Protein 1OZN (pdb70)

InterPro domains:
  IPR000483 Cysteine-rich flanking region, C-terminal [SM00082] (260-310)
  IPR001611 Leucine-rich repeat [PF13855] (61-115)
  IPR001611 Leucine-rich repeat [PF13855] (156-213)
  IPR001611 Leucine-rich repeat [PS51450] (179-200)
  IPR003591 Leucine-rich repeat, typical subtype [SM00369] (60-79)
  IPR003591 Leucine-rich repeat, typical subtype [SM00369] (80-103)
  IPR003591 Leucine-rich repeat, typical subtype [SM00369] (104-128)
  IPR003591 Leucine-rich repeat, typical subtype [SM00369] (129-152)
  IPR003591 Leucine-rich repeat, typical subtype [SM00369] (153-176)
  IPR003591 Leucine-rich repeat, typical subtype [SM00369] (177-200)
  IPR003591 Leucine-rich repeat, typical subtype [SM00369] (201-224)
  IPR003591 Leucine-rich repeat, typical subtype [SM00369] (225-248)
  IPR032675 Leucine-rich repeat domain superfamily [G3DSA:3.80.10.10] (24-345)
  IPR050541 Leucine-rich repeat and transmembrane domain-containing protein [PTHR24369] (12-319)

CATH classification: 3.80.10.10

Solvent-accessible surface area: 12922 Å² total; per-residue (Å²): 172,50,20,65,46,16,102,45,92,104,140,130,87,26,0,0,25,0,34,125,104,40,36,139,67,21,19,140,54,22,36,48,57,0,58,49,0,24,0,30,16,6,141,0,47,74,0,61,50,41,32,4,131,37,4,133,67,0,24,16,0,83,0,31,46,10,42,0,57,171,10,44,43,43,0,8,60,40,1,49,64,0,66,64,0,16,0,8,62,0,72,63,4,139,64,13,68,49,44,4,0,82,63,3,35,129,0,66,18,0,44,0,19,131,0,19,1,95,116,5,15,118,16,4,2,130,43,0,60,18,0,62,72,0,40,0,25,59,18,39,0,108,45,4,58,86,49,20,0,142,64,0,30,81,0,35,35,0,29,0,32,24,10,130,0,54,47,0,44,42,92,0,2,38,6,0,89,30,0,40,65,0,11,0,23,103,14,127,0,30,133,9,64,50,72,2,0,124,20,0,22,151,0,75,8,0,30,0,33,21,16,82,0,40,40,9,42,35,90,0,3,73,45,11,206,32,8,76,110,2,104,1,26,94,9,50,5,22,0,27,43,118,6,74,72,5,50,50,36,14,92,164,35,239,24,64,29,18,93,0,39,3,53,103,30,162,139,1,52,62,116,19,1,62,208,7,41,24,140,43,8,88,60,125

Structure (mmCIF, N/CA/C/O backbone):
data_1OZN
#
_entry.id   1OZN
#
_cell.length_a   32.206
_cell.length_b   33.915
_cell.length_c   60.221
_cell.angle_alpha   85.02
_cell.angle_beta   75.91
_cell.angle_gamma   67.96
#
_symmetry.space_group_name_H-M   'P 1'
#
loop_
_entity.id
_entity.type
_entity.pdbx_description
1 polymer 'Reticulon 4 receptor'
2 branched alpha-D-mannopyranose-(1-6)-alpha-D-mannopyranose-(1-4)-2-acetamido-2-deoxy-alpha-D-glucopyranose-(1-4)-2-acetamido-2-deoxy-beta-D-glucopyranose
3 branched beta-D-mannopyranose-(1-4)-2-acetamido-2-deoxy-alpha-D-glucopyranose-(1-4)-2-acetamido-2-deoxy-beta-D-glucopyranose
4 non-polymer 'ACETIC ACID'
5 water water
#
loop_
_atom_site.group_PDB
_atom_site.id
_atom_site.type_symbol
_atom_site.label_atom_id
_atom_site.label_alt_id
_atom_site.label_comp_id
_atom_site.label_asym_id
_atom_site.label_entity_id
_atom_site.label_seq_id
_atom_site.pdbx_PDB_ins_code
_atom_site.Cartn_x
_atom_site.Cartn_y
_atom_site.Cartn_z
_atom_site.occupancy
_atom_site.B_iso_or_equiv
_atom_site.auth_seq_id
_atom_site.auth_comp_id
_atom_site.auth_asym_id
_atom_site.auth_atom_id
_atom_site.pdbx_PDB_model_num
ATOM 1 N N . PRO A 1 1 ? -1.713 11.401 -0.100 1.00 42.58 26 PRO A N 1
ATOM 2 C CA . PRO A 1 1 ? -0.460 10.702 -0.443 1.00 40.37 26 PRO A CA 1
ATOM 3 C C . PRO A 1 1 ? 0.415 10.531 0.797 1.00 37.17 26 PRO A C 1
ATOM 4 O O . PRO A 1 1 ? 0.018 10.887 1.909 1.00 40.31 26 PRO A O 1
ATOM 8 N N . CYS A 1 2 ? 1.619 10.013 0.592 1.00 31.68 27 CYS A N 1
ATOM 9 C CA . CYS A 1 2 ? 2.548 9.759 1.686 1.00 25.04 27 CYS A CA 1
ATOM 10 C C . CYS A 1 2 ? 3.560 10.892 1.832 1.00 23.18 27 CYS A C 1
ATOM 11 O O . CYS A 1 2 ? 4.197 11.292 0.860 1.00 21.14 27 CYS A O 1
ATOM 14 N N . PRO A 1 3 ? 3.735 11.422 3.050 1.00 20.62 28 PRO A N 1
ATOM 15 C CA . PRO A 1 3 ? 4.706 12.515 3.177 1.00 22.90 28 PRO A CA 1
ATOM 16 C C . PRO A 1 3 ? 6.143 12.166 2.809 1.00 21.71 28 PRO A C 1
ATOM 17 O O . PRO A 1 3 ? 6.545 11.008 2.822 1.00 20.68 28 PRO A O 1
ATOM 21 N N . GLY A 1 4 ? 6.916 13.186 2.441 1.00 20.70 29 GLY A N 1
ATOM 22 C CA . GLY A 1 4 ? 8.293 12.947 2.059 1.00 19.23 29 GLY A CA 1
ATOM 23 C C . GLY A 1 4 ? 9.097 12.338 3.180 1.00 21.12 29 GLY A C 1
ATOM 24 O O . GLY A 1 4 ? 8.917 12.712 4.344 1.00 23.11 29 GLY A O 1
ATOM 25 N N . ALA A 1 5 ? 9.970 11.400 2.826 1.00 20.16 30 ALA A N 1
ATOM 26 C CA . ALA A 1 5 ? 10.827 10.710 3.774 1.00 21.68 30 ALA A CA 1
ATOM 27 C C . ALA A 1 5 ? 10.090 9.551 4.444 1.00 20.01 30 ALA A C 1
ATOM 28 O O . ALA A 1 5 ? 10.674 8.795 5.227 1.00 22.78 30 ALA A O 1
ATOM 30 N N . CYS A 1 6 ? 8.803 9.421 4.148 1.00 18.30 31 CYS A N 1
ATOM 31 C CA . CYS A 1 6 ? 8.015 8.339 4.733 1.00 15.22 31 CYS A CA 1
ATOM 32 C C . CYS A 1 6 ? 7.622 7.308 3.689 1.00 15.19 31 CYS A C 1
ATOM 33 O O . CYS A 1 6 ? 7.631 7.575 2.484 1.00 17.87 31 CYS A O 1
ATOM 36 N N . VAL A 1 7 ? 7.286 6.118 4.168 1.00 15.97 32 VAL A N 1
ATOM 37 C CA . VAL A 1 7 ? 6.803 5.068 3.290 1.00 14.82 32 VAL A CA 1
ATOM 38 C C . VAL A 1 7 ? 5.499 4.673 3.969 1.00 15.98 32 VAL A C 1
ATOM 39 O O . VAL A 1 7 ? 5.438 4.567 5.207 1.00 17.20 32 VAL A O 1
ATOM 43 N N . CYS A 1 8 ? 4.458 4.520 3.166 1.00 16.01 33 CYS A N 1
ATOM 44 C CA . CYS A 1 8 ? 3.137 4.193 3.678 1.00 16.62 33 CYS A CA 1
ATOM 45 C C . CYS A 1 8 ? 2.617 2.897 3.073 1.00 17.81 33 CYS A C 1
ATOM 46 O O . CYS A 1 8 ? 2.869 2.590 1.906 1.00 21.07 33 CYS A O 1
ATOM 49 N N . TYR A 1 9 ? 1.941 2.096 3.884 1.00 14.12 34 TYR A N 1
ATOM 50 C CA . TYR A 1 9 ? 1.330 0.879 3.361 1.00 13.90 34 TYR A CA 1
ATOM 51 C C . TYR A 1 9 ? 0.044 0.652 4.141 1.00 12.77 34 TYR A C 1
ATOM 52 O O . TYR A 1 9 ? -0.103 1.149 5.267 1.00 13.20 34 TYR A O 1
ATOM 61 N N . ASN A 1 10 ? -0.887 -0.084 3.547 1.00 12.25 35 ASN A N 1
ATOM 62 C CA . ASN A 1 10 ? -2.190 -0.249 4.193 1.00 14.31 35 ASN A CA 1
ATOM 63 C C . ASN A 1 10 ? -2.447 -1.507 4.984 1.00 14.23 35 ASN A C 1
ATOM 64 O O . ASN A 1 10 ? -3.282 -1.502 5.891 1.00 14.10 35 ASN A O 1
ATOM 69 N N . GLU A 1 11 ? -1.745 -2.582 4.655 1.00 12.97 36 GLU A N 1
ATOM 70 C CA . GLU A 1 11 ? -1.979 -3.866 5.313 1.00 13.41 36 GLU A CA 1
ATOM 71 C C . GLU A 1 11 ? -0.690 -4.420 5.889 1.00 13.58 36 GLU A C 1
ATOM 72 O O . GLU A 1 11 ? 0.385 -4.195 5.346 1.00 14.85 36 GLU A O 1
ATOM 78 N N . PRO A 1 12 ? -0.783 -5.200 6.981 1.00 15.14 37 PRO A N 1
ATOM 79 C CA . PRO A 1 12 ? -2.006 -5.585 7.685 1.00 16.48 37 PRO A CA 1
ATOM 80 C C . PRO A 1 12 ? -2.614 -4.492 8.569 1.00 15.93 37 PRO A C 1
ATOM 81 O O . PRO A 1 12 ? -3.797 -4.560 8.918 1.00 18.28 37 PRO A O 1
ATOM 85 N N . LYS A 1 13 ? -1.803 -3.494 8.914 1.00 15.68 38 LYS A N 1
ATOM 86 C CA . LYS A 1 13 ? -2.243 -2.336 9.697 1.00 14.81 38 LYS A CA 1
ATOM 87 C C . LYS A 1 13 ? -1.783 -1.106 8.905 1.00 12.71 38 LYS A C 1
ATOM 88 O O . LYS A 1 13 ? -0.694 -1.129 8.337 1.00 13.89 38 LYS A O 1
ATOM 94 N N . VAL A 1 14 ? -2.594 -0.053 8.849 1.00 13.57 39 VAL A N 1
ATOM 95 C CA . VAL A 1 14 ? -2.185 1.128 8.085 1.00 12.08 39 VAL A CA 1
ATOM 96 C C . VAL A 1 14 ? -0.981 1.711 8.795 1.00 12.45 39 VAL A C 1
ATOM 97 O O . VAL A 1 14 ? -1.056 2.083 9.974 1.00 13.56 39 VAL A O 1
ATOM 101 N N . THR A 1 15 ? 0.124 1.814 8.063 1.00 11.79 40 THR A N 1
ATOM 102 C CA . THR A 1 15 ? 1.386 2.246 8.639 1.00 9.67 40 THR A CA 1
ATOM 103 C C . THR A 1 15 ? 2.044 3.412 7.920 1.00 10.41 40 THR A C 1
ATOM 104 O O . THR A 1 15 ? 2.095 3.428 6.688 1.00 12.51 40 THR A O 1
ATOM 108 N N . THR A 1 16 ? 2.534 4.382 8.688 1.00 10.62 41 THR A N 1
ATOM 109 C CA . THR A 1 16 ? 3.285 5.493 8.116 1.00 10.02 41 THR A CA 1
ATOM 110 C C . THR A 1 16 ? 4.638 5.374 8.797 1.00 12.25 41 THR A C 1
ATOM 111 O O . THR A 1 16 ? 4.789 5.602 9.998 1.00 12.82 41 THR A O 1
ATOM 115 N N . SER A 1 17 ? 5.630 5.010 8.001 1.00 12.89 42 SER A N 1
ATOM 116 C CA . SER A 1 17 ? 6.970 4.781 8.516 1.00 11.28 42 SER A CA 1
ATOM 117 C C . SER A 1 17 ? 7.986 5.798 8.020 1.00 13.68 42 SER A C 1
ATOM 118 O O . SER A 1 17 ? 8.245 5.876 6.813 1.00 13.72 42 SER A O 1
ATOM 121 N N . CYS A 1 18 ? 8.558 6.564 8.949 1.00 13.84 43 CYS A N 1
ATOM 122 C CA . CYS A 1 18 ? 9.564 7.568 8.586 1.00 15.36 43 CYS A CA 1
ATOM 123 C C . CYS A 1 18 ? 10.729 7.557 9.585 1.00 14.50 43 CYS A C 1
ATOM 124 O O . CYS A 1 18 ? 11.180 8.611 10.032 1.00 14.83 43 CYS A O 1
ATOM 127 N N . PRO A 1 19 ? 11.237 6.372 9.937 1.00 17.44 44 PRO A N 1
ATOM 128 C CA . PRO A 1 19 ? 12.338 6.351 10.897 1.00 16.44 44 PRO A CA 1
ATOM 129 C C . PRO A 1 19 ? 13.735 6.565 10.348 1.00 19.16 44 PRO A C 1
ATOM 130 O O . PRO A 1 19 ? 13.981 6.415 9.151 1.00 18.95 44 PRO A O 1
ATOM 134 N N . GLN A 1 20 ? 14.636 6.920 11.258 1.00 19.09 45 GLN A N 1
ATOM 135 C CA . GLN A 1 20 ? 16.049 7.062 10.946 1.00 20.16 45 GLN A CA 1
ATOM 136 C C . GLN A 1 20 ? 16.342 7.889 9.710 1.00 21.42 45 GLN A C 1
ATOM 137 O O . GLN A 1 20 ? 17.209 7.513 8.926 1.00 21.71 45 GLN A O 1
ATOM 143 N N . GLN A 1 21 ? 15.644 9.005 9.540 1.00 18.04 46 GLN A N 1
ATOM 144 C CA . GLN A 1 21 ? 15.843 9.858 8.369 1.00 22.72 46 GLN A CA 1
ATOM 145 C C . GLN A 1 21 ? 16.558 11.144 8.747 1.00 22.93 46 GLN A C 1
ATOM 146 O O . GLN A 1 21 ? 17.056 11.860 7.883 1.00 28.98 46 GLN A O 1
ATOM 152 N N . GLY A 1 22 ? 16.620 11.430 10.044 1.00 21.74 47 GLY A N 1
ATOM 153 C CA . GLY A 1 22 ? 17.254 12.659 10.493 1.00 20.76 47 GLY A CA 1
ATOM 154 C C . GLY A 1 22 ? 16.276 13.826 10.505 1.00 19.51 47 GLY A C 1
ATOM 155 O O . GLY A 1 22 ? 16.687 14.985 10.549 1.00 20.65 47 GLY A O 1
ATOM 156 N N . LEU A 1 23 ? 14.979 13.526 10.480 1.00 17.53 48 LEU A N 1
ATOM 157 C CA . LEU A 1 23 ? 13.935 14.551 10.487 1.00 15.71 48 LEU A CA 1
ATOM 158 C C . LEU A 1 23 ? 13.915 15.368 11.769 1.00 17.40 48 LEU A C 1
ATOM 159 O O . LEU A 1 23 ? 14.185 14.850 12.846 1.00 18.40 48 LEU A O 1
ATOM 164 N N . GLN A 1 24 ? 13.562 16.640 11.658 1.00 17.06 49 GLN A N 1
ATOM 165 C CA . GLN A 1 24 ? 13.484 17.505 12.824 1.00 20.29 49 GLN A CA 1
ATOM 166 C C . GLN A 1 24 ? 12.055 17.771 13.209 1.00 22.44 49 GLN A C 1
ATOM 167 O O . GLN A 1 24 ? 11.766 18.197 14.327 1.00 26.09 49 GLN A O 1
ATOM 173 N N . ALA A 1 25 ? 11.158 17.547 12.264 1.00 22.82 50 ALA A N 1
ATOM 174 C CA . ALA A 1 25 ? 9.761 17.783 12.536 1.00 23.18 50 ALA A CA 1
ATOM 175 C C . ALA A 1 25 ? 8.922 16.578 12.187 1.00 21.43 50 ALA A C 1
ATOM 176 O O . ALA A 1 25 ? 9.309 15.733 11.368 1.00 20.76 50 ALA A O 1
ATOM 178 N N . VAL A 1 26 ? 7.752 16.521 12.803 1.00 22.83 51 VAL A N 1
ATOM 179 C CA . VAL A 1 26 ? 6.818 15.454 12.526 1.00 21.18 51 VAL A CA 1
ATOM 180 C C . VAL A 1 26 ? 6.363 15.732 11.098 1.00 21.05 51 VAL A C 1
ATOM 181 O O . VAL A 1 26 ? 5.968 16.853 10.775 1.00 25.34 51 VAL A O 1
ATOM 185 N N . PRO A 1 27 ? 6.449 14.737 10.208 1.00 21.71 52 PRO A N 1
ATOM 186 C CA . PRO A 1 27 ? 6.006 15.014 8.839 1.00 20.59 52 PRO A CA 1
ATOM 187 C C . PRO A 1 27 ? 4.582 15.563 8.822 1.00 23.40 52 PRO A C 1
ATOM 188 O O . PRO A 1 27 ? 3.740 15.151 9.617 1.00 23.03 52 PRO A O 1
ATOM 192 N N . VAL A 1 28 ? 4.321 16.515 7.932 1.00 24.43 53 VAL A N 1
ATOM 193 C CA . VAL A 1 28 ? 2.982 17.087 7.815 1.00 23.73 53 VAL A CA 1
ATOM 194 C C . VAL A 1 28 ? 2.199 16.185 6.873 1.00 21.93 53 VAL A C 1
ATOM 195 O O . VAL A 1 28 ? 2.755 15.653 5.919 1.00 24.78 53 VAL A O 1
ATOM 199 N N . GLY A 1 29 ? 0.911 15.994 7.137 1.00 19.43 54 GLY A N 1
ATOM 200 C CA . GLY A 1 29 ? 0.133 15.163 6.237 1.00 21.15 54 GLY A CA 1
ATOM 201 C C . GLY A 1 29 ? 0.181 13.664 6.468 1.00 18.82 54 GLY A C 1
ATOM 202 O O . GLY A 1 29 ? -0.120 12.890 5.554 1.00 19.95 54 GLY A O 1
ATOM 203 N N . ILE A 1 30 ? 0.566 13.237 7.67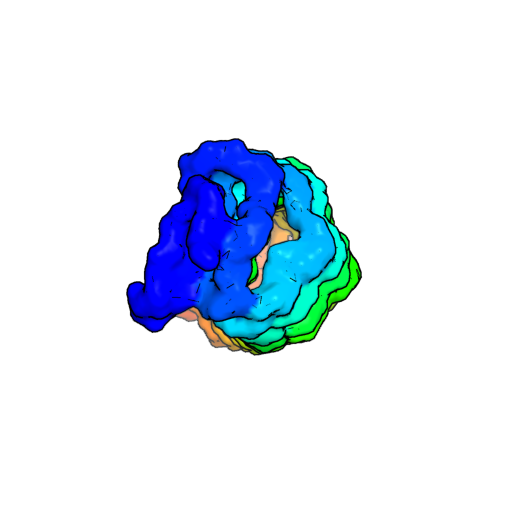1 1.00 19.23 55 ILE A N 1
ATOM 204 C CA . ILE A 1 30 ? 0.575 11.802 7.958 1.00 18.02 55 ILE A CA 1
ATOM 205 C C . ILE A 1 30 ? -0.869 11.327 7.764 1.00 16.89 55 ILE A C 1
ATOM 206 O O . ILE A 1 30 ? -1.806 11.924 8.314 1.00 19.59 55 ILE A O 1
ATOM 211 N N . PRO A 1 31 ? -1.067 10.265 6.969 1.00 16.26 56 PRO A N 1
ATOM 212 C CA . PRO A 1 31 ? -2.405 9.723 6.704 1.00 15.77 56 PRO A CA 1
ATOM 213 C C . PRO A 1 31 ? -3.242 9.595 7.971 1.00 17.37 56 PRO A C 1
ATOM 214 O O . PRO A 1 31 ? -2.807 9.019 8.950 1.00 15.83 56 PRO A O 1
ATOM 218 N N . ALA A 1 32 ? -4.448 10.153 7.943 1.00 18.31 57 ALA A N 1
ATOM 219 C CA . ALA A 1 32 ? -5.332 10.094 9.091 1.00 16.40 57 ALA A CA 1
ATOM 220 C C . ALA A 1 32 ? -5.716 8.667 9.492 1.00 17.30 57 ALA A C 1
ATOM 221 O O . ALA A 1 32 ? -6.043 8.419 10.654 1.00 18.14 57 ALA A O 1
ATOM 223 N N . ALA A 1 33 ? -5.672 7.738 8.536 1.00 16.22 58 ALA A N 1
ATOM 224 C CA . ALA A 1 33 ? -6.016 6.339 8.792 1.00 14.25 58 ALA A CA 1
ATOM 225 C C . ALA A 1 33 ? -4.903 5.558 9.494 1.00 13.13 58 ALA A C 1
ATOM 226 O O . ALA A 1 33 ? -5.098 4.397 9.859 1.00 13.62 58 ALA A O 1
ATOM 228 N N . SER A 1 34 ? -3.740 6.179 9.685 1.00 12.65 59 SER A N 1
ATOM 229 C CA . SER A 1 34 ? -2.614 5.497 10.311 1.00 11.59 59 SER A CA 1
ATOM 230 C C . SER A 1 34 ? -2.912 4.810 11.626 1.00 12.67 59 SER A C 1
ATOM 231 O O . SER A 1 34 ? -3.432 5.433 12.554 1.00 12.48 59 SER A O 1
ATOM 234 N N . GLN A 1 35 ? -2.555 3.527 11.698 1.00 10.90 60 GLN A N 1
ATOM 235 C CA . GLN A 1 35 ? -2.712 2.743 12.931 1.00 12.30 60 GLN A CA 1
ATOM 236 C C . GLN A 1 35 ? -1.341 2.628 13.605 1.00 11.49 60 GLN A C 1
ATOM 237 O O . GLN A 1 35 ? -1.233 2.385 14.811 1.00 10.58 60 GLN A O 1
ATOM 243 N N . ARG A 1 36 ? -0.284 2.792 12.818 1.00 10.76 61 ARG A N 1
ATOM 244 C CA . ARG A 1 36 ? 1.063 2.722 13.338 1.00 10.20 61 ARG A CA 1
ATOM 245 C C . ARG A 1 36 ? 1.883 3.862 12.729 1.00 9.40 61 ARG A C 1
ATOM 246 O O . ARG A 1 36 ? 1.819 4.097 11.521 1.00 11.56 61 ARG A O 1
ATOM 254 N N . ILE A 1 37 ? 2.617 4.578 13.566 1.00 10.40 62 ILE A N 1
ATOM 255 C CA . ILE A 1 37 ? 3.476 5.652 13.092 1.00 11.16 62 ILE A CA 1
ATOM 256 C C . ILE A 1 37 ? 4.867 5.423 13.676 1.00 12.00 62 ILE A C 1
ATOM 257 O O . ILE A 1 37 ? 5.036 5.343 14.894 1.00 10.70 62 ILE A O 1
ATOM 262 N N . PHE A 1 38 ? 5.859 5.295 12.799 1.00 10.41 63 PHE A N 1
ATOM 263 C CA . PHE A 1 38 ? 7.234 5.058 13.236 1.00 11.75 63 PHE A CA 1
ATOM 264 C C . PHE A 1 38 ? 8.095 6.270 12.932 1.00 13.56 63 PHE A C 1
ATOM 265 O O . PHE A 1 38 ? 8.395 6.542 11.765 1.00 13.18 63 PHE A O 1
ATOM 273 N N . LEU A 1 39 ? 8.477 6.995 13.979 1.00 11.53 64 LEU A N 1
ATOM 274 C CA . LEU A 1 39 ? 9.302 8.201 13.815 1.00 12.70 64 LEU A CA 1
ATOM 275 C C . LEU A 1 39 ? 10.546 8.106 14.660 1.00 11.49 64 LEU A C 1
ATOM 276 O O . LEU A 1 39 ? 11.168 9.110 14.968 1.00 11.70 64 LEU A O 1
ATOM 281 N N . HIS A 1 40 ? 10.904 6.892 15.046 1.00 11.05 65 HIS A N 1
ATOM 282 C CA . HIS A 1 40 ? 12.087 6.735 15.877 1.00 13.08 65 HIS A CA 1
ATOM 283 C C . HIS A 1 40 ? 13.391 7.004 15.138 1.00 14.49 65 HIS A C 1
ATOM 284 O O . HIS A 1 40 ? 13.452 6.925 13.910 1.00 15.35 65 HIS A O 1
ATOM 291 N N . GLY A 1 41 ? 14.430 7.355 15.893 1.00 13.03 66 GLY A N 1
ATOM 292 C CA . GLY A 1 41 ? 15.732 7.572 15.288 1.00 15.90 66 GLY A CA 1
ATOM 293 C C . GLY A 1 41 ? 15.904 8.804 14.421 1.00 16.69 66 GLY A C 1
ATOM 294 O O . GLY A 1 41 ? 16.756 8.822 13.522 1.00 16.81 66 GLY A O 1
ATOM 295 N N . ASN A 1 42 ? 15.111 9.830 14.678 1.00 14.43 67 ASN A N 1
ATOM 296 C CA . ASN A 1 42 ? 15.220 11.079 13.937 1.00 14.73 67 ASN A CA 1
ATOM 297 C C . ASN A 1 42 ? 15.832 12.125 14.882 1.00 15.43 67 ASN A C 1
ATOM 298 O O . ASN A 1 42 ? 16.453 11.773 15.894 1.00 16.64 67 ASN A O 1
ATOM 303 N N . ARG A 1 43 ? 15.690 13.404 14.547 1.00 14.89 68 ARG A N 1
ATOM 304 C CA . ARG A 1 43 ? 16.223 14.465 15.390 1.00 14.51 68 ARG A CA 1
ATOM 305 C C . ARG A 1 43 ? 15.107 15.424 15.797 1.00 16.01 68 ARG A C 1
ATOM 306 O O . ARG A 1 43 ? 15.275 16.641 15.797 1.00 17.20 68 ARG A O 1
ATOM 314 N N . ILE A 1 44 ? 13.953 14.866 16.155 1.00 14.35 69 ILE A N 1
ATOM 315 C CA . ILE A 1 44 ? 12.823 15.685 16.575 1.00 15.23 69 ILE A CA 1
ATOM 316 C C . ILE A 1 44 ? 13.085 16.178 18.000 1.00 15.93 69 ILE A C 1
ATOM 317 O O . ILE A 1 44 ? 13.437 15.384 18.871 1.00 16.66 69 ILE A O 1
ATOM 322 N N . SER A 1 45 ? 12.920 17.471 18.250 1.00 18.53 70 SER A N 1
ATOM 323 C CA . SER A 1 45 ? 13.178 17.983 19.592 1.00 19.32 70 SER A CA 1
ATOM 324 C C . SER A 1 45 ? 11.919 18.476 20.297 1.00 20.17 70 SER A C 1
ATOM 325 O O . SER A 1 45 ? 11.919 18.677 21.516 1.00 18.10 70 SER A O 1
ATOM 328 N N . HIS A 1 46 ? 10.839 18.651 19.541 1.00 19.57 71 HIS A N 1
ATOM 329 C CA . HIS A 1 46 ? 9.590 19.147 20.102 1.00 22.58 71 HIS A CA 1
ATOM 330 C C . HIS A 1 46 ? 8.387 18.452 19.471 1.00 20.30 71 HIS A C 1
ATOM 331 O O . HIS A 1 46 ? 8.360 18.207 18.261 1.00 21.28 71 HIS A O 1
ATOM 338 N N . VAL A 1 47 ? 7.407 18.099 20.291 1.00 19.20 72 VAL A N 1
ATOM 339 C CA . VAL A 1 47 ? 6.196 17.483 19.773 1.00 18.44 72 VAL A CA 1
ATOM 340 C C . VAL A 1 47 ? 5.079 18.472 20.072 1.00 20.03 72 VAL A C 1
ATOM 341 O O . VAL A 1 47 ? 4.621 18.588 21.207 1.00 19.11 72 VAL A O 1
ATOM 345 N N . PRO A 1 48 ? 4.632 19.218 19.044 1.00 21.59 73 PRO A N 1
ATOM 346 C CA . PRO A 1 48 ? 3.564 20.207 19.214 1.00 22.80 73 PRO A CA 1
ATOM 347 C C . PRO A 1 48 ? 2.202 19.608 19.568 1.00 22.30 73 PRO A C 1
ATOM 348 O O . PRO A 1 48 ? 1.951 18.413 19.366 1.00 20.36 73 PRO A O 1
ATOM 352 N N . ALA A 1 49 ? 1.315 20.450 20.089 1.00 19.39 74 ALA A N 1
ATOM 353 C CA . ALA A 1 49 ? -0.018 20.013 20.463 1.00 19.91 74 ALA A CA 1
ATOM 354 C C . ALA A 1 49 ? -0.748 19.440 19.257 1.00 19.06 74 ALA A C 1
ATOM 355 O O . ALA A 1 49 ? -0.545 19.896 18.129 1.00 21.32 74 ALA A O 1
ATOM 357 N N . ALA A 1 50 ? -1.560 18.413 19.501 1.00 17.49 75 ALA A N 1
ATOM 358 C CA . ALA A 1 50 ? -2.353 17.783 18.456 1.00 19.82 75 ALA A CA 1
ATOM 359 C C . ALA A 1 50 ? -1.559 17.335 17.228 1.00 20.69 75 ALA A C 1
ATOM 360 O O . ALA A 1 50 ? -2.084 17.314 16.111 1.00 21.73 75 ALA A O 1
ATOM 362 N N . SER A 1 51 ? -0.302 16.956 17.434 1.00 18.82 76 SER A N 1
ATOM 363 C CA . SER A 1 51 ? 0.545 16.508 16.331 1.00 19.47 76 SER A CA 1
ATOM 364 C C . SER A 1 51 ? -0.012 15.304 15.573 1.00 17.76 76 SER A C 1
ATOM 365 O O . SER A 1 51 ? 0.315 15.105 14.406 1.00 22.01 76 SER A O 1
ATOM 368 N N . PHE A 1 52 ? -0.862 14.522 16.229 1.00 17.98 77 PHE A N 1
ATOM 369 C CA . PHE A 1 52 ? -1.406 13.292 15.651 1.00 17.38 77 PHE A CA 1
ATOM 370 C C . PHE A 1 52 ? -2.925 13.188 15.802 1.00 18.22 77 PHE A C 1
ATOM 371 O O . PHE A 1 52 ? -3.500 12.111 15.626 1.00 17.99 77 PHE A O 1
ATOM 379 N N . ARG A 1 53 ? -3.566 14.314 16.104 1.00 20.63 78 ARG A N 1
ATOM 380 C CA . ARG A 1 53 ? -5.008 14.360 16.352 1.00 22.08 78 ARG A CA 1
ATOM 381 C C . ARG A 1 53 ? -5.919 13.707 15.321 1.00 20.85 78 ARG A C 1
ATOM 382 O O . ARG A 1 53 ? -6.932 13.107 15.679 1.00 21.17 78 ARG A O 1
ATOM 390 N N . ALA A 1 54 ? -5.573 13.808 14.044 1.00 19.61 79 ALA A N 1
ATOM 391 C CA . ALA A 1 54 ? -6.414 13.212 13.013 1.00 20.62 79 ALA A CA 1
ATOM 392 C C . ALA A 1 54 ? -6.389 11.682 12.988 1.00 21.35 79 ALA A C 1
ATOM 393 O O . ALA A 1 54 ? -7.329 11.044 12.497 1.00 20.38 79 ALA A O 1
ATOM 395 N N . CYS A 1 55 ? -5.314 11.100 13.520 1.00 18.93 80 CYS A N 1
ATOM 396 C CA . CYS A 1 55 ? -5.129 9.648 13.504 1.00 16.82 80 CYS A CA 1
ATOM 397 C C . CYS A 1 55 ? -5.845 8.972 14.650 1.00 17.23 80 CYS A C 1
ATOM 398 O O . CYS A 1 55 ? -5.219 8.371 15.525 1.00 15.39 80 CYS A O 1
ATOM 401 N N . ARG A 1 56 ? -7.170 9.022 14.622 1.00 17.23 81 ARG A N 1
ATOM 402 C CA . ARG A 1 56 ? -7.952 8.456 15.714 1.00 20.16 81 ARG A CA 1
ATOM 403 C C . ARG A 1 56 ? -7.781 6.962 15.960 1.00 17.57 81 ARG A C 1
ATOM 404 O O . ARG A 1 56 ? -8.029 6.504 17.075 1.00 17.43 81 ARG A O 1
ATOM 412 N N . ASN A 1 57 ? -7.359 6.199 14.950 1.00 15.38 82 ASN A N 1
ATOM 413 C CA . ASN A 1 57 ? -7.172 4.759 15.134 1.00 13.71 82 ASN A CA 1
ATOM 414 C C . ASN A 1 57 ? -5.723 4.389 15.423 1.00 11.89 82 ASN A C 1
ATOM 415 O O . ASN A 1 57 ? -5.367 3.213 15.372 1.00 13.38 82 ASN A O 1
ATOM 420 N N . LEU A 1 58 ? -4.898 5.381 15.727 1.00 11.43 83 LEU A N 1
ATOM 421 C CA . LEU A 1 58 ? -3.479 5.118 16.015 1.00 13.16 83 LEU A CA 1
ATOM 422 C C . LEU A 1 58 ? -3.335 4.252 17.258 1.00 13.27 83 LEU A C 1
ATOM 423 O O . LEU A 1 58 ? -3.839 4.615 18.334 1.00 12.40 83 LEU A O 1
ATOM 428 N N . THR A 1 59 ? -2.646 3.119 17.127 1.00 11.06 84 THR A N 1
ATOM 429 C CA . THR A 1 59 ? -2.434 2.245 18.285 1.00 11.09 84 THR A CA 1
ATOM 430 C C . THR A 1 59 ? -0.974 2.125 18.661 1.00 11.32 84 THR A C 1
ATOM 431 O O . THR A 1 59 ? -0.677 1.797 19.802 1.00 9.83 84 THR A O 1
ATOM 435 N N . ILE A 1 60 ? -0.062 2.381 17.714 1.00 9.44 85 ILE A N 1
ATOM 436 C CA . ILE A 1 60 ? 1.363 2.289 18.009 1.00 9.90 85 ILE A CA 1
ATOM 437 C C . ILE A 1 60 ? 2.060 3.557 17.553 1.00 9.11 85 ILE A C 1
ATOM 438 O O . ILE A 1 60 ? 1.946 3.956 16.395 1.00 11.23 85 ILE A O 1
ATOM 443 N N . LEU A 1 61 ? 2.767 4.210 18.475 1.00 9.16 86 LEU A N 1
ATOM 444 C CA . LEU A 1 61 ? 3.509 5.412 18.130 1.00 8.52 86 LEU A CA 1
ATOM 445 C C . LEU A 1 61 ? 4.931 5.320 18.679 1.00 9.20 86 LEU A C 1
ATOM 446 O O . LEU A 1 61 ? 5.142 5.251 19.887 1.00 10.66 86 LEU A O 1
ATOM 451 N N . TRP A 1 62 ? 5.907 5.328 17.776 1.00 9.79 87 TRP A N 1
ATOM 452 C CA . TRP A 1 62 ? 7.302 5.258 18.183 1.00 11.32 87 TRP A CA 1
ATOM 453 C C . TRP A 1 62 ? 7.996 6.574 17.933 1.00 11.87 87 TRP A C 1
ATOM 454 O O . TRP A 1 62 ? 8.089 7.030 16.794 1.00 11.87 87 TRP A O 1
ATOM 465 N N . LEU A 1 63 ? 8.505 7.154 19.009 1.00 11.33 88 LEU A N 1
ATOM 466 C CA . LEU A 1 63 ? 9.228 8.424 18.973 1.00 9.76 88 LEU A CA 1
ATOM 467 C C . LEU A 1 63 ? 10.537 8.260 19.729 1.00 9.62 88 LEU A C 1
ATOM 468 O O . LEU A 1 63 ? 11.159 9.252 20.129 1.00 11.53 88 LEU A O 1
ATOM 473 N N . HIS A 1 64 ? 10.966 7.017 19.927 1.00 10.42 89 HIS A N 1
ATOM 474 C CA . HIS A 1 64 ? 12.205 6.816 20.673 1.00 11.19 89 HIS A CA 1
ATOM 475 C C . HIS A 1 64 ? 13.452 7.205 19.872 1.00 14.55 89 HIS A C 1
ATOM 476 O O . HIS A 1 64 ? 13.411 7.331 18.649 1.00 12.67 89 HIS A O 1
ATOM 483 N N . SER A 1 65 ? 14.548 7.435 20.583 1.00 11.96 90 SER A N 1
ATOM 484 C CA . SER A 1 65 ? 15.801 7.792 19.952 1.00 13.17 90 SER A CA 1
ATOM 485 C C . SER A 1 65 ? 15.726 9.040 19.075 1.00 14.31 90 SER A C 1
ATOM 486 O O . SER A 1 65 ? 16.180 9.035 17.928 1.00 17.89 90 SER A O 1
ATOM 489 N N . ASN A 1 66 ? 15.135 10.091 19.618 1.00 13.27 91 ASN A N 1
ATOM 490 C CA . ASN A 1 66 ? 15.078 11.386 18.941 1.00 14.15 91 ASN A CA 1
ATOM 491 C C . ASN A 1 66 ? 15.895 12.286 19.862 1.00 15.99 91 ASN A C 1
ATOM 492 O O . ASN A 1 66 ? 16.828 11.797 20.511 1.00 16.22 91 ASN A O 1
ATOM 497 N N . VAL A 1 6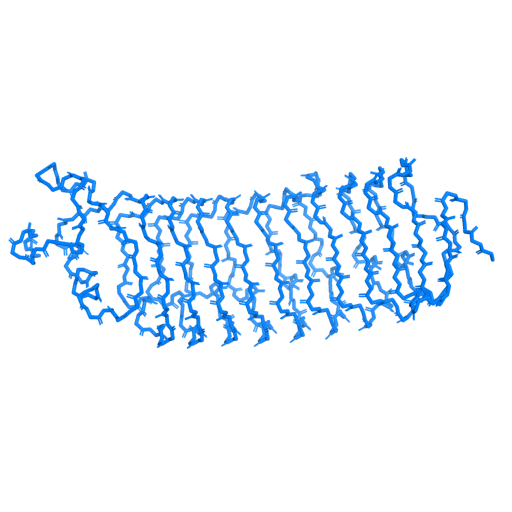7 ? 15.604 13.579 19.890 1.00 16.13 92 VAL A N 1
ATOM 498 C CA . VAL A 1 67 ? 16.301 14.482 20.807 1.00 17.20 92 VAL A CA 1
ATOM 499 C C . VAL A 1 67 ? 15.239 15.335 21.467 1.00 17.73 92 VAL A C 1
ATOM 500 O O . VAL A 1 67 ? 15.391 16.555 21.603 1.00 18.85 92 VAL A O 1
ATOM 504 N N . LEU A 1 68 ? 14.145 14.680 21.865 1.00 16.38 93 LEU A N 1
ATOM 505 C CA . LEU A 1 68 ? 13.026 15.371 22.484 1.00 18.31 93 LEU A CA 1
ATOM 506 C C . LEU A 1 68 ? 13.445 16.140 23.713 1.00 18.10 93 LEU A C 1
ATOM 507 O O . LEU A 1 68 ? 14.051 15.586 24.632 1.00 20.26 93 LEU A O 1
ATOM 512 N N . ALA A 1 69 ? 13.085 17.414 23.719 1.00 20.31 94 ALA A N 1
ATOM 513 C CA . ALA A 1 69 ? 13.364 18.314 24.830 1.00 20.36 94 ALA A CA 1
ATOM 514 C C . ALA A 1 69 ? 12.043 18.780 25.427 1.00 20.49 94 ALA A C 1
ATOM 515 O O . ALA A 1 69 ? 11.955 19.099 26.610 1.00 21.00 94 ALA A O 1
ATOM 517 N N . ARG A 1 70 ? 11.005 18.806 24.604 1.00 20.03 95 ARG A N 1
ATOM 518 C CA . ARG A 1 70 ? 9.709 19.254 25.069 1.00 22.21 95 ARG A CA 1
ATOM 519 C C . ARG A 1 70 ? 8.561 18.575 24.341 1.00 19.69 95 ARG A C 1
ATOM 520 O O . ARG A 1 70 ? 8.549 18.477 23.114 1.00 21.27 95 ARG A O 1
ATOM 528 N N . ILE A 1 71 ? 7.604 18.088 25.114 1.00 17.49 96 ILE A N 1
ATOM 529 C CA . ILE A 1 71 ? 6.422 17.465 24.546 1.00 15.57 96 ILE A CA 1
ATOM 530 C C . ILE A 1 71 ? 5.245 18.321 25.003 1.00 17.73 96 ILE A C 1
ATOM 531 O O . ILE A 1 71 ? 5.021 18.501 26.188 1.00 18.35 96 ILE A O 1
ATOM 536 N N . ASP A 1 72 ? 4.514 18.900 24.061 1.00 19.86 97 ASP A N 1
ATOM 537 C CA . ASP A 1 72 ? 3.370 19.703 24.439 1.00 21.57 97 ASP A CA 1
ATOM 538 C C . ASP A 1 72 ? 2.401 18.895 25.302 1.00 22.18 97 ASP A C 1
ATOM 539 O O . ASP A 1 72 ? 2.196 17.705 25.070 1.00 21.20 97 ASP A O 1
ATOM 544 N N . ALA A 1 73 ? 1.799 19.538 26.299 1.00 19.18 98 ALA A N 1
ATOM 545 C CA . ALA A 1 73 ? 0.836 18.864 27.170 1.00 17.01 98 ALA A CA 1
ATOM 546 C C . ALA A 1 73 ? -0.298 18.208 26.379 1.00 15.72 98 ALA A C 1
ATOM 547 O O . ALA A 1 73 ? -0.863 17.201 26.808 1.00 17.13 98 ALA A O 1
ATOM 549 N N . ALA A 1 74 ? -0.621 18.774 25.216 1.00 18.61 99 ALA A N 1
ATOM 550 C CA . ALA A 1 74 ? -1.701 18.238 24.386 1.00 16.71 99 ALA A CA 1
ATOM 551 C C . ALA A 1 74 ? -1.200 17.506 23.141 1.00 18.17 99 ALA A C 1
ATOM 552 O O . ALA A 1 74 ? -1.958 17.300 22.189 1.00 18.97 99 ALA A O 1
ATOM 554 N N . ALA A 1 75 ? 0.070 17.094 23.168 1.00 17.42 100 ALA A N 1
ATOM 555 C CA . ALA A 1 75 ? 0.698 16.380 22.059 1.00 17.30 100 ALA A CA 1
ATOM 556 C C . ALA A 1 75 ? -0.044 15.128 21.604 1.00 16.69 100 ALA A C 1
ATOM 557 O O . ALA A 1 75 ? -0.050 14.821 20.413 1.00 17.93 100 ALA A O 1
ATOM 559 N N . PHE A 1 76 ? -0.653 14.407 22.548 1.00 16.65 101 PHE A N 1
ATOM 560 C CA . PHE A 1 76 ? -1.345 13.164 22.240 1.00 15.19 101 PHE A CA 1
ATOM 561 C C . PHE A 1 76 ? -2.861 13.252 22.294 1.00 17.16 101 PHE A C 1
ATOM 562 O O . PHE A 1 76 ? -3.557 12.248 22.456 1.00 18.53 101 PHE A O 1
ATOM 570 N N . THR A 1 77 ? -3.382 14.469 22.128 1.00 17.42 102 THR A N 1
ATOM 571 C CA . THR A 1 77 ? -4.824 14.655 22.127 1.00 20.41 102 THR A CA 1
ATOM 572 C C . THR A 1 77 ? -5.418 13.941 20.913 1.00 18.36 102 THR A C 1
ATOM 573 O O . THR A 1 77 ? -4.862 13.979 19.804 1.00 21.08 102 THR A O 1
ATOM 577 N N . GLY A 1 78 ? -6.540 13.268 21.141 1.00 20.00 103 GLY A N 1
ATOM 578 C CA . GLY A 1 78 ? -7.219 12.550 20.074 1.00 20.18 103 GLY A CA 1
ATOM 579 C C . GLY A 1 78 ? -6.817 11.093 19.927 1.00 21.11 103 GLY A C 1
ATOM 580 O O . GLY A 1 78 ? -7.414 10.367 19.132 1.00 21.07 103 GLY A O 1
ATOM 581 N N . LEU A 1 79 ? -5.823 10.656 20.700 1.00 20.14 104 LEU A N 1
ATOM 582 C CA . LEU A 1 79 ? -5.326 9.284 20.617 1.00 16.46 104 LEU A CA 1
ATOM 583 C C . LEU A 1 79 ? -5.905 8.336 21.670 1.00 16.99 104 LEU A C 1
ATOM 584 O O . LEU A 1 79 ? -5.174 7.629 22.359 1.00 17.19 104 LEU A O 1
ATOM 589 N N . ALA A 1 80 ? -7.228 8.276 21.758 1.00 16.30 105 ALA A N 1
ATOM 590 C CA . ALA A 1 80 ? -7.881 7.417 22.749 1.00 17.71 105 ALA A CA 1
ATOM 591 C C . ALA A 1 80 ? -7.679 5.919 22.581 1.00 18.90 105 ALA A C 1
ATOM 592 O O . ALA A 1 80 ? -7.870 5.153 23.538 1.00 21.91 105 ALA A O 1
ATOM 594 N N . LEU A 1 81 ? -7.310 5.480 21.381 1.00 13.90 106 LEU A N 1
ATOM 595 C CA . LEU A 1 81 ? -7.083 4.075 21.133 1.00 14.48 106 LEU A CA 1
ATOM 596 C C . LEU A 1 81 ? -5.609 3.694 21.185 1.00 11.29 106 LEU A C 1
ATOM 597 O O . LEU A 1 81 ? -5.275 2.555 20.940 1.00 13.10 106 LEU A O 1
ATOM 602 N N . LEU A 1 82 ? -4.742 4.637 21.546 1.00 11.55 107 LEU A N 1
ATOM 603 C CA . LEU A 1 82 ? -3.294 4.360 21.571 1.00 10.26 107 LEU A CA 1
ATOM 604 C C . LEU A 1 82 ? -2.973 3.230 22.548 1.00 10.79 107 LEU A C 1
ATOM 605 O O . LEU A 1 82 ? -3.415 3.240 23.702 1.00 11.48 107 LEU A O 1
ATOM 610 N N . GLU A 1 83 ? -2.197 2.253 22.094 1.00 9.48 108 GLU A N 1
ATOM 611 C CA . GLU A 1 83 ? -1.879 1.112 22.942 1.00 10.84 108 GLU A CA 1
ATOM 612 C C . GLU A 1 83 ? -0.408 1.039 23.324 1.00 11.05 108 GLU A C 1
ATOM 613 O O . GLU A 1 83 ? -0.072 0.540 24.387 1.00 11.01 108 GLU A O 1
ATOM 619 N N . GLN A 1 84 ? 0.469 1.536 22.451 1.00 9.88 109 GLN A N 1
ATOM 620 C CA . GLN A 1 84 ? 1.906 1.463 22.706 1.00 9.48 109 GLN A CA 1
ATOM 621 C C . GLN A 1 84 ? 2.514 2.789 22.336 1.00 8.41 109 GLN A C 1
ATOM 622 O O . GLN A 1 84 ? 2.341 3.258 21.218 1.00 11.58 109 GLN A O 1
ATOM 628 N N . LEU A 1 85 ? 3.236 3.375 23.284 1.00 7.62 110 LEU A N 1
ATOM 629 C CA . LEU A 1 85 ? 3.879 4.658 23.106 1.00 8.49 110 LEU A CA 1
ATOM 630 C C . LEU A 1 85 ? 5.310 4.526 23.584 1.00 8.69 110 LEU A C 1
ATOM 631 O O . LEU A 1 85 ? 5.572 4.277 24.767 1.00 9.51 110 LEU A O 1
ATOM 636 N N . ASP A 1 86 ? 6.242 4.682 22.657 1.00 9.21 111 ASP A N 1
ATOM 637 C CA . ASP A 1 86 ? 7.643 4.547 23.025 1.00 8.42 111 ASP A CA 1
ATOM 638 C C . ASP A 1 86 ? 8.317 5.907 22.879 1.00 10.79 111 ASP A C 1
ATOM 639 O O . ASP A 1 86 ? 8.468 6.426 21.768 1.00 11.29 111 ASP A O 1
ATOM 644 N N . LEU A 1 87 ? 8.674 6.488 24.022 1.00 9.74 112 LEU A N 1
ATOM 645 C CA . LEU A 1 87 ? 9.376 7.765 24.085 1.00 9.92 112 LEU A CA 1
ATOM 646 C C . LEU A 1 87 ? 10.790 7.602 24.640 1.00 9.80 112 LEU A C 1
ATOM 647 O O . LEU A 1 87 ? 11.438 8.584 24.997 1.00 11.90 112 LEU A O 1
ATOM 652 N N . SER A 1 88 ? 11.280 6.366 24.680 1.00 10.62 113 SER A N 1
ATOM 653 C CA . SER A 1 88 ? 12.587 6.095 25.263 1.00 11.84 113 SER A CA 1
ATOM 654 C C . SER A 1 88 ? 13.767 6.659 24.511 1.00 11.70 113 SER A C 1
ATOM 655 O O . SER A 1 88 ? 13.653 7.066 23.360 1.00 12.47 113 SER A O 1
ATOM 658 N N . ASP A 1 89 ? 14.900 6.713 25.198 1.00 12.68 114 ASP A N 1
ATOM 659 C CA . ASP A 1 89 ? 16.126 7.196 24.585 1.00 14.58 114 ASP A CA 1
ATOM 660 C C . ASP A 1 89 ? 16.060 8.617 24.040 1.00 15.65 114 ASP A C 1
ATOM 661 O O . ASP A 1 89 ? 16.526 8.906 22.929 1.00 18.39 114 ASP A O 1
ATOM 666 N N . ASN A 1 90 ? 15.475 9.498 24.837 1.00 14.80 115 ASN A N 1
ATOM 667 C CA . ASN A 1 90 ? 15.416 10.927 24.546 1.00 14.47 115 ASN A CA 1
ATOM 668 C C . ASN A 1 90 ? 15.986 11.476 25.855 1.00 16.41 115 ASN A C 1
ATOM 669 O O . ASN A 1 90 ? 15.268 12.035 26.680 1.00 14.75 115 ASN A O 1
ATOM 674 N N . ALA A 1 91 ? 17.296 11.321 26.013 1.00 18.84 116 ALA A N 1
ATOM 675 C CA . ALA A 1 91 ? 17.974 11.695 27.252 1.00 19.81 116 ALA A CA 1
ATOM 676 C C . ALA A 1 91 ? 17.863 13.113 27.768 1.00 20.97 116 ALA A C 1
ATOM 677 O O . ALA A 1 91 ? 18.058 13.349 28.963 1.00 24.05 116 ALA A O 1
ATOM 679 N N . GLN A 1 92 ? 17.555 14.070 26.902 1.00 22.32 117 GLN A N 1
ATOM 680 C CA . GLN A 1 92 ? 17.428 15.435 27.387 1.00 22.72 117 GLN A CA 1
ATOM 681 C C . GLN A 1 92 ? 15.976 15.854 27.620 1.00 21.17 117 GLN A C 1
ATOM 682 O O . GLN A 1 92 ? 15.712 17.021 27.868 1.00 20.43 117 GLN A O 1
ATOM 688 N N . LEU A 1 93 ? 15.034 14.912 27.565 1.00 18.83 118 LEU A N 1
ATOM 689 C CA . LEU A 1 93 ? 13.632 15.269 27.784 1.00 17.83 118 LEU A CA 1
ATOM 690 C C . LEU A 1 93 ? 13.468 15.893 29.189 1.00 20.11 118 LEU A C 1
ATOM 691 O O . LEU A 1 93 ? 12.824 16.931 29.346 1.00 23.21 118 LEU A O 1
ATOM 696 N N . ARG A 1 94 ? 14.042 15.232 30.191 1.00 19.86 119 ARG A N 1
ATOM 697 C CA . ARG A 1 94 ? 14.049 15.662 31.583 1.00 19.66 119 ARG A CA 1
ATOM 698 C C . ARG A 1 94 ? 12.731 15.769 32.328 1.00 17.46 119 ARG A C 1
ATOM 699 O O . ARG A 1 94 ? 12.650 15.426 33.500 1.00 16.74 119 ARG A O 1
ATOM 707 N N . SER A 1 95 ? 11.694 16.275 31.680 1.00 18.07 120 SER A N 1
ATOM 708 C CA . SER A 1 95 ? 10.420 16.390 32.352 1.00 17.86 120 SER A CA 1
ATOM 709 C C . SER A 1 95 ? 9.260 16.272 31.388 1.00 18.02 120 SER A C 1
ATOM 710 O O . SER A 1 95 ? 9.343 16.683 30.231 1.00 18.18 120 SER A O 1
ATOM 713 N N . VAL A 1 96 ? 8.177 15.706 31.888 1.00 17.53 121 VAL A N 1
ATOM 714 C CA . VAL A 1 96 ? 6.965 15.532 31.113 1.00 17.95 121 VAL A CA 1
ATOM 715 C C . VAL A 1 96 ? 5.839 16.231 31.863 1.00 18.72 121 VAL A C 1
ATOM 716 O O . VAL A 1 96 ? 5.602 15.984 33.049 1.00 18.67 121 VAL A O 1
ATOM 720 N N . ASP A 1 97 ? 5.166 17.151 31.183 1.00 17.91 122 ASP A N 1
ATOM 721 C CA . ASP A 1 97 ? 4.063 17.846 31.818 1.00 20.29 122 ASP A CA 1
ATOM 722 C C . ASP A 1 97 ? 3.099 16.776 32.336 1.00 20.21 122 ASP A C 1
ATOM 723 O O . ASP A 1 97 ? 2.749 15.838 31.619 1.00 17.95 122 ASP A O 1
ATOM 728 N N . PRO A 1 98 ? 2.654 16.897 33.593 1.00 19.47 123 PRO A N 1
ATOM 729 C CA . PRO A 1 98 ? 1.735 15.907 34.168 1.00 20.23 123 PRO A CA 1
ATOM 730 C C . PRO A 1 98 ? 0.411 15.605 33.476 1.00 16.38 123 PRO A C 1
ATOM 731 O O . PRO A 1 98 ? -0.233 14.602 33.801 1.00 18.46 123 PRO A O 1
ATOM 735 N N . ALA A 1 99 ? -0.014 16.445 32.531 1.00 16.90 124 ALA A N 1
ATOM 736 C CA . ALA A 1 99 ? -1.274 16.205 31.821 1.00 16.92 124 ALA A CA 1
ATOM 737 C C . ALA A 1 99 ? -1.052 15.488 30.483 1.00 15.75 124 ALA A C 1
ATOM 738 O O . ALA A 1 99 ? -2.003 15.121 29.805 1.00 15.28 124 ALA A O 1
ATOM 740 N N . THR A 1 100 ? 0.207 15.263 30.128 1.00 15.24 125 THR A N 1
ATOM 741 C CA . THR A 1 100 ? 0.549 14.665 28.840 1.00 14.15 125 THR A CA 1
ATOM 742 C C . THR A 1 100 ? -0.114 13.338 28.458 1.00 15.24 125 THR A C 1
ATOM 743 O O . THR A 1 100 ? -0.434 13.121 27.282 1.00 16.07 125 THR A O 1
ATOM 747 N N . PHE A 1 101 ? -0.338 12.458 29.428 1.00 14.25 126 PHE A N 1
ATOM 748 C CA . PHE A 1 101 ? -0.928 11.157 29.115 1.00 12.42 126 PHE A CA 1
ATOM 749 C C . PHE A 1 101 ? -2.388 11.028 29.482 1.00 14.53 126 PHE A C 1
ATOM 750 O O . PHE A 1 101 ? -2.972 9.955 29.377 1.00 14.41 126 PHE A O 1
ATOM 758 N N . HIS A 1 102 ? -2.997 12.121 29.931 1.00 16.70 127 HIS A N 1
ATOM 759 C CA . HIS A 1 102 ? -4.394 12.045 30.315 1.00 17.34 127 HIS A CA 1
ATOM 760 C C . HIS A 1 102 ? -5.211 11.649 29.106 1.00 16.94 127 HIS A C 1
ATOM 761 O O . HIS A 1 102 ? -4.964 12.136 28.000 1.00 18.81 127 HIS A O 1
ATOM 768 N N . GLY A 1 103 ? -6.171 10.754 29.322 1.00 16.44 128 GLY A N 1
ATOM 769 C CA . GLY A 1 103 ? -7.035 10.322 28.242 1.00 16.01 128 GLY A CA 1
ATOM 770 C C . GLY A 1 103 ? -6.579 9.105 27.468 1.00 15.27 128 GLY A C 1
ATOM 771 O O . GLY A 1 103 ? -7.325 8.585 26.639 1.00 17.71 128 GLY A O 1
ATOM 772 N N . LEU A 1 104 ? -5.365 8.638 27.726 1.00 12.99 129 LEU A N 1
ATOM 773 C CA . LEU A 1 104 ? -4.868 7.451 27.003 1.00 13.33 129 LEU A CA 1
ATOM 774 C C . LEU A 1 104 ? -5.336 6.194 27.737 1.00 14.01 129 LEU A C 1
ATOM 775 O O . LEU A 1 104 ? -4.536 5.409 28.280 1.00 13.21 129 LEU A O 1
ATOM 780 N N . GLY A 1 105 ? -6.653 5.996 27.721 1.00 13.20 130 GLY A N 1
ATOM 781 C CA . GLY A 1 105 ? -7.279 4.895 28.419 1.00 13.77 130 GLY A CA 1
ATOM 782 C C . GLY A 1 105 ? -7.086 3.496 27.885 1.00 12.88 130 GLY A C 1
ATOM 783 O O . GLY A 1 105 ? -7.488 2.524 28.528 1.00 15.57 130 GLY A O 1
ATOM 784 N N . ARG A 1 106 ? -6.509 3.390 26.691 1.00 12.70 131 ARG A N 1
ATOM 785 C CA . ARG A 1 106 ? -6.255 2.078 26.123 1.00 13.15 131 ARG A CA 1
ATOM 786 C C . ARG A 1 106 ? -4.759 1.780 26.141 1.00 9.19 131 ARG A C 1
ATOM 787 O O . ARG A 1 106 ? -4.346 0.700 25.687 1.00 11.27 131 ARG A O 1
ATOM 795 N N . LEU A 1 107 ? -3.952 2.698 26.668 1.00 8.68 132 LEU A N 1
ATOM 796 C CA . LEU A 1 107 ? -2.495 2.514 26.649 1.00 9.69 132 LEU A CA 1
ATOM 797 C C . LEU A 1 107 ? -2.072 1.298 27.458 1.00 10.70 132 LEU A C 1
ATOM 798 O O . LEU A 1 107 ? -2.419 1.178 28.637 1.00 9.97 132 LEU A O 1
ATOM 803 N N . HIS A 1 108 ? -1.338 0.394 26.807 1.00 11.09 133 HIS A N 1
ATOM 804 C CA . HIS A 1 108 ? -0.860 -0.835 27.438 1.00 8.69 133 HIS A CA 1
ATOM 805 C C . HIS A 1 108 ? 0.617 -0.812 27.762 1.00 8.98 133 HIS A C 1
ATOM 806 O O . HIS A 1 108 ? 1.051 -1.416 28.727 1.00 9.18 133 HIS A O 1
ATOM 813 N N . THR A 1 109 ? 1.402 -0.149 26.915 1.00 8.61 134 THR A N 1
ATOM 814 C CA . THR A 1 109 ? 2.831 -0.073 27.135 1.00 9.74 134 THR A CA 1
ATOM 815 C C . THR A 1 109 ? 3.301 1.354 26.985 1.00 8.91 134 THR A C 1
ATOM 816 O O . THR A 1 109 ? 2.946 2.036 26.027 1.00 11.16 134 THR A O 1
ATOM 820 N N . LEU A 1 110 ? 4.101 1.805 27.944 1.00 8.89 135 LEU A N 1
ATOM 821 C CA . LEU A 1 110 ? 4.633 3.156 27.942 1.00 8.35 135 LEU A CA 1
ATOM 822 C C . LEU A 1 110 ? 6.120 3.086 28.227 1.00 8.92 135 LEU A C 1
ATOM 823 O O . LEU A 1 110 ? 6.523 2.711 29.318 1.00 9.42 135 LEU A O 1
ATOM 828 N N . HIS A 1 111 ? 6.929 3.433 27.222 1.00 7.99 136 HIS A N 1
ATOM 829 C CA . HIS A 1 111 ? 8.385 3.420 27.399 1.00 10.42 136 HIS A CA 1
ATOM 830 C C . HIS A 1 111 ? 8.892 4.822 27.663 1.00 11.72 136 HIS A C 1
ATOM 831 O O . HIS A 1 111 ? 8.774 5.679 26.798 1.00 11.77 136 HIS A O 1
ATOM 838 N N . LEU A 1 112 ? 9.463 5.053 28.844 1.00 10.20 137 LEU A N 1
ATOM 839 C CA . LEU A 1 112 ? 10.031 6.354 29.226 1.00 10.50 137 LEU A CA 1
ATOM 840 C C . LEU A 1 112 ? 11.430 6.158 29.760 1.00 11.27 137 LEU A C 1
ATOM 841 O O . LEU A 1 112 ? 11.948 6.999 30.508 1.00 11.56 137 LEU A O 1
ATOM 846 N N . ASP A 1 113 ? 12.055 5.053 29.381 1.00 11.26 138 ASP A N 1
ATOM 847 C CA . ASP A 1 113 ? 13.402 4.782 29.884 1.00 14.40 138 ASP A CA 1
ATOM 848 C C . ASP A 1 113 ? 14.431 5.627 29.157 1.00 15.00 138 ASP A C 1
ATOM 849 O O . ASP A 1 113 ? 14.252 5.985 27.990 1.00 16.24 138 ASP A O 1
ATOM 854 N N . ARG A 1 114 ? 15.501 5.975 29.862 1.00 14.43 139 ARG A N 1
ATOM 855 C CA . ARG A 1 114 ? 16.550 6.801 29.277 1.00 16.30 139 ARG A CA 1
ATOM 856 C C . ARG A 1 114 ? 16.051 8.144 28.719 1.00 15.73 139 ARG A C 1
ATOM 857 O O . ARG A 1 114 ? 16.418 8.552 27.599 1.00 16.42 139 ARG A O 1
ATOM 865 N N . CYS A 1 115 ? 15.247 8.852 29.509 1.00 16.51 140 CYS A N 1
ATOM 866 C CA . CYS A 1 115 ? 14.697 10.160 29.135 1.00 15.14 140 CYS A CA 1
ATOM 867 C C . CYS A 1 115 ? 15.156 11.273 30.092 1.00 15.86 140 CYS A C 1
ATOM 868 O O . CYS A 1 115 ? 14.594 12.375 30.097 1.00 19.00 140 CYS A O 1
ATOM 871 N N . GLY A 1 116 ? 16.156 10.973 30.906 1.00 15.20 141 GLY A N 1
ATOM 872 C CA . GLY A 1 116 ? 16.661 11.948 31.869 1.00 14.51 141 GLY A CA 1
ATOM 873 C C . GLY A 1 116 ? 15.599 12.460 32.825 1.00 14.26 141 GLY A C 1
ATOM 874 O O . GLY A 1 116 ? 15.778 13.516 33.448 1.00 14.11 141 GLY A O 1
ATOM 875 N N . LEU A 1 117 ? 14.509 11.702 32.996 1.00 12.73 142 LEU A N 1
ATOM 876 C CA . LEU A 1 117 ? 13.409 12.163 33.833 1.00 14.67 142 LEU A CA 1
ATOM 877 C C . LEU A 1 117 ? 13.814 12.435 35.255 1.00 15.53 142 LEU A C 1
ATOM 878 O O . LEU A 1 117 ? 14.376 11.567 35.919 1.00 16.58 142 LEU A O 1
ATOM 883 N N . GLN A 1 118 ? 13.488 13.631 35.736 1.00 14.79 143 GLN A N 1
ATOM 884 C CA . GLN A 1 118 ? 13.862 14.021 37.092 1.00 15.91 143 GLN A CA 1
ATOM 885 C C . GLN A 1 118 ? 12.779 13.851 38.135 1.00 16.79 143 GLN A C 1
ATOM 886 O O . GLN A 1 118 ? 13.059 13.805 39.331 1.00 18.78 143 GLN A O 1
ATOM 892 N N . GLU A 1 119 ? 11.533 13.789 37.702 1.00 15.98 144 GLU A N 1
ATOM 893 C CA . GLU A 1 119 ? 10.476 13.610 38.666 1.00 18.67 144 GLU A CA 1
ATOM 894 C C . GLU A 1 119 ? 9.238 13.037 38.013 1.00 15.67 144 GLU A C 1
ATOM 895 O O . GLU A 1 119 ? 9.116 13.033 36.789 1.00 17.55 144 GLU A O 1
ATOM 901 N N . LEU A 1 120 ? 8.362 12.482 38.837 1.00 14.08 145 LEU A N 1
ATOM 902 C CA . LEU A 1 120 ? 7.092 11.935 38.364 1.00 14.47 145 LEU A CA 1
ATOM 903 C C . LEU A 1 120 ? 6.058 12.904 38.959 1.00 14.62 145 LEU A C 1
ATOM 904 O O . LEU A 1 120 ? 5.688 12.802 40.123 1.00 16.90 145 LEU A O 1
ATOM 909 N N . GLY A 1 121 ? 5.614 13.850 38.141 1.00 15.63 146 GLY A N 1
ATOM 910 C CA . GLY A 1 121 ? 4.682 14.872 38.583 1.00 16.73 146 GLY A CA 1
ATOM 911 C C . GLY A 1 121 ? 3.301 14.426 39.020 1.00 15.54 146 GLY A C 1
ATOM 912 O O . GLY A 1 121 ? 2.891 13.301 38.773 1.00 15.46 146 GLY A O 1
ATOM 913 N N . PRO A 1 122 ? 2.533 15.316 39.671 1.00 15.94 147 PRO A N 1
ATOM 914 C CA . PRO A 1 122 ? 1.179 15.037 40.159 1.00 17.51 147 PRO A CA 1
ATOM 915 C C . PRO A 1 122 ? 0.226 14.649 39.028 1.00 17.42 147 PRO A C 1
ATOM 916 O O . PRO A 1 122 ? -0.034 15.454 38.128 1.00 17.01 147 PRO A O 1
ATOM 920 N N . GLY A 1 123 ? -0.289 13.425 39.095 1.00 14.42 148 GLY A N 1
ATOM 921 C CA . GLY A 1 123 ? -1.209 12.928 38.095 1.00 15.05 148 GLY A CA 1
ATOM 922 C C . GLY A 1 123 ? -0.592 12.467 36.782 1.00 13.19 148 GLY A C 1
ATOM 923 O O . GLY A 1 123 ? -1.331 12.235 35.840 1.00 13.71 148 GLY A O 1
ATOM 924 N N . LEU A 1 124 ? 0.732 12.347 36.709 1.00 11.68 149 LEU A N 1
ATOM 925 C CA . LEU A 1 124 ? 1.380 11.915 35.472 1.00 11.43 149 LEU A CA 1
ATOM 926 C C . LEU A 1 124 ? 0.773 10.626 34.895 1.00 11.49 149 LEU A C 1
ATOM 927 O O . LEU A 1 124 ? 0.604 10.510 33.667 1.00 13.06 149 LEU A O 1
ATOM 932 N N . PHE A 1 125 ? 0.471 9.652 35.754 1.00 12.24 150 PHE A N 1
ATOM 933 C CA . PHE A 1 125 ? -0.097 8.386 35.278 1.00 10.18 150 PHE A CA 1
ATOM 934 C C . PHE A 1 125 ? -1.558 8.207 35.678 1.00 11.69 150 PHE A C 1
ATOM 935 O O . PHE A 1 125 ? -2.084 7.092 35.774 1.00 12.41 150 PHE A O 1
ATOM 943 N N . ARG A 1 126 ? -2.239 9.317 35.904 1.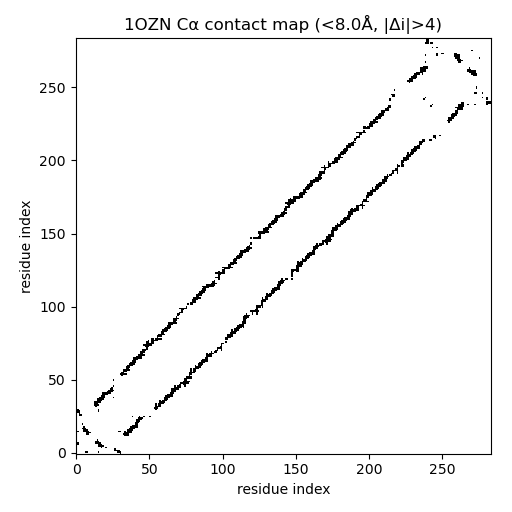00 12.28 151 ARG A N 1
ATOM 944 C CA . ARG A 1 126 ? -3.637 9.231 36.299 1.00 13.69 151 ARG A CA 1
ATOM 945 C C . ARG A 1 126 ? -4.501 8.656 35.184 1.00 13.32 151 ARG A C 1
ATOM 946 O O . ARG A 1 126 ? -4.294 8.966 34.011 1.00 14.69 151 ARG A O 1
ATOM 954 N N . GLY A 1 127 ? -5.447 7.802 35.560 1.00 13.89 152 GLY A N 1
ATOM 955 C CA . GLY A 1 127 ? -6.379 7.234 34.594 1.00 15.66 152 GLY A CA 1
ATOM 956 C C . GLY A 1 127 ? -5.866 6.237 33.568 1.00 12.79 152 GLY A C 1
ATOM 957 O O . GLY A 1 127 ? -6.635 5.834 32.687 1.00 15.72 152 GLY A O 1
ATOM 958 N N . LEU A 1 128 ? -4.604 5.818 33.668 1.00 14.07 153 LEU A N 1
ATOM 959 C CA . LEU A 1 128 ? -4.066 4.853 32.688 1.00 13.17 153 LEU A CA 1
ATOM 960 C C . LEU A 1 128 ? -4.393 3.437 33.144 1.00 13.36 153 LEU A C 1
ATOM 961 O O . LEU A 1 128 ? -3.517 2.586 33.398 1.00 12.56 153 LEU A O 1
ATOM 966 N N . ALA A 1 129 ? -5.692 3.173 33.211 1.00 10.98 154 ALA A N 1
ATOM 967 C CA . ALA A 1 129 ? -6.205 1.915 33.714 1.00 11.59 154 ALA A CA 1
ATOM 968 C C . ALA A 1 129 ? -5.884 0.671 32.925 1.00 9.27 154 ALA A C 1
ATOM 969 O O . ALA A 1 129 ? -6.005 -0.431 33.446 1.00 11.74 154 ALA A O 1
ATOM 971 N N . ALA A 1 130 ? -5.474 0.833 31.672 1.00 9.67 155 ALA A N 1
ATOM 972 C CA . ALA A 1 130 ? -5.158 -0.342 30.878 1.00 8.90 155 ALA A CA 1
ATOM 973 C C . ALA A 1 130 ? -3.658 -0.626 30.853 1.00 9.00 155 ALA A C 1
ATOM 974 O O . ALA A 1 130 ? -3.241 -1.679 30.339 1.00 10.57 155 ALA A O 1
ATOM 976 N N . LEU A 1 131 ? -2.852 0.251 31.435 1.00 8.82 156 LEU A N 1
ATOM 977 C CA . LEU A 1 131 ? -1.400 0.089 31.361 1.00 8.46 156 LEU A CA 1
ATOM 978 C C . LEU A 1 131 ? -0.899 -1.209 31.983 1.00 9.07 156 LEU A C 1
ATOM 979 O O . LEU A 1 131 ? -1.268 -1.562 33.103 1.00 9.10 156 LEU A O 1
ATOM 984 N N . GLN A 1 132 ? -0.057 -1.924 31.240 1.00 8.26 157 GLN A N 1
ATOM 985 C CA . GLN A 1 132 ? 0.491 -3.192 31.724 1.00 8.21 157 GLN A CA 1
ATOM 986 C C . GLN A 1 132 ? 1.991 -3.109 31.932 1.00 8.32 157 GLN A C 1
ATOM 987 O O . GLN A 1 132 ? 2.516 -3.724 32.860 1.00 8.16 157 GLN A O 1
ATOM 993 N N . TYR A 1 133 ? 2.683 -2.358 31.070 1.00 7.36 158 TYR A N 1
ATOM 994 C CA . TYR A 1 133 ? 4.127 -2.227 31.171 1.00 8.14 158 TYR A CA 1
ATOM 995 C C . TYR A 1 133 ? 4.532 -0.774 31.249 1.00 8.69 158 TYR A C 1
ATOM 996 O O . TYR A 1 133 ? 4.133 0.022 30.381 1.00 7.90 158 TYR A O 1
ATOM 1005 N N . LEU A 1 134 ? 5.293 -0.412 32.276 1.00 7.35 159 LEU A N 1
ATOM 1006 C CA . LEU A 1 134 ? 5.760 0.969 32.449 1.00 6.97 159 LEU A CA 1
ATOM 1007 C C . LEU A 1 134 ? 7.267 0.909 32.658 1.00 7.48 159 LEU A C 1
ATOM 1008 O O . LEU A 1 134 ? 7.757 0.379 33.659 1.00 8.55 159 LEU A O 1
ATOM 1013 N N . TYR A 1 135 ? 7.995 1.462 31.692 1.00 6.22 160 TYR A N 1
ATOM 1014 C CA . TYR A 1 135 ? 9.458 1.448 31.709 1.00 7.33 160 TYR A CA 1
ATOM 1015 C C . TYR A 1 135 ? 9.981 2.802 32.104 1.00 8.47 160 TYR A C 1
ATOM 1016 O O . TYR A 1 135 ? 9.837 3.776 31.338 1.00 8.25 160 TYR A O 1
ATOM 1025 N N . LEU A 1 136 ? 10.589 2.875 33.286 1.00 9.13 161 LEU A N 1
ATOM 1026 C CA . LEU A 1 136 ? 11.121 4.133 33.802 1.00 8.81 161 LEU A CA 1
ATOM 1027 C C . LEU A 1 136 ? 12.566 3.976 34.228 1.00 8.63 161 LEU A C 1
ATOM 1028 O O . LEU A 1 136 ? 13.095 4.810 34.986 1.00 8.08 161 LEU A O 1
ATOM 1033 N N . GLN A 1 137 ? 13.213 2.917 33.741 1.00 8.53 162 GLN A N 1
ATOM 1034 C CA . GLN A 1 137 ? 14.582 2.684 34.151 1.00 8.60 162 GLN A CA 1
ATOM 1035 C C . GLN A 1 137 ? 15.569 3.641 33.506 1.00 11.42 162 GLN A C 1
ATOM 1036 O O . GLN A 1 137 ? 15.273 4.290 32.514 1.00 10.70 162 GLN A O 1
ATOM 1042 N N . ASP A 1 138 ? 16.734 3.742 34.121 1.00 10.51 163 ASP A N 1
ATOM 1043 C CA . ASP A 1 138 ? 17.812 4.566 33.595 1.00 11.41 163 ASP A CA 1
ATOM 1044 C C . ASP A 1 138 ? 17.439 6.018 33.331 1.00 11.38 163 ASP A C 1
ATOM 1045 O O . ASP A 1 138 ? 17.742 6.581 32.251 1.00 14.42 163 ASP A O 1
ATOM 1050 N N . ASN A 1 139 ? 16.789 6.621 34.319 1.00 11.78 164 ASN A N 1
ATOM 1051 C CA . ASN A 1 139 ? 16.406 8.030 34.272 1.00 11.73 164 ASN A CA 1
ATOM 1052 C C . ASN A 1 139 ? 17.172 8.770 35.367 1.00 12.82 164 ASN A C 1
ATOM 1053 O O . ASN A 1 139 ? 18.286 8.355 35.699 1.00 14.29 164 ASN A O 1
ATOM 1058 N N . ALA A 1 140 ? 16.606 9.850 35.898 1.00 14.17 165 ALA A N 1
ATOM 1059 C CA . ALA A 1 140 ? 17.262 10.627 36.948 1.00 13.30 165 ALA A CA 1
ATOM 1060 C C . ALA A 1 140 ? 16.324 10.781 38.134 1.00 14.21 165 ALA A C 1
ATOM 1061 O O . ALA A 1 140 ? 16.393 11.759 38.878 1.00 14.41 165 ALA A O 1
ATOM 1063 N N . LEU A 1 141 ? 15.437 9.801 38.316 1.00 12.26 166 LEU A N 1
ATOM 1064 C CA . LEU A 1 141 ? 14.462 9.865 39.400 1.00 13.21 166 LEU A CA 1
ATOM 1065 C C . LEU A 1 141 ? 15.133 9.719 40.748 1.00 13.39 166 LEU A C 1
ATOM 1066 O O . LEU A 1 141 ? 16.053 8.898 40.927 1.00 11.23 166 LEU A O 1
ATOM 1071 N N . GLN A 1 142 ? 14.682 10.513 41.713 1.00 14.33 167 GLN A N 1
ATOM 1072 C CA . GLN A 1 142 ? 15.276 10.426 43.037 1.00 14.76 167 GLN A CA 1
ATOM 1073 C C . GLN A 1 142 ? 14.243 10.197 44.118 1.00 15.17 167 GLN A C 1
ATOM 1074 O O . GLN A 1 142 ? 14.602 9.936 45.264 1.00 16.53 167 GLN A O 1
ATOM 1080 N N . ALA A 1 143 ? 12.959 10.283 43.763 1.00 12.19 168 ALA A N 1
ATOM 1081 C CA . ALA A 1 143 ? 11.905 10.046 44.738 1.00 14.45 168 ALA A CA 1
ATOM 1082 C C . ALA A 1 143 ? 10.676 9.458 44.079 1.00 13.86 168 ALA A C 1
ATOM 1083 O O . ALA A 1 143 ? 10.462 9.662 42.884 1.00 13.92 168 ALA A O 1
ATOM 1085 N N . LEU A 1 144 ? 9.894 8.730 44.876 1.00 13.10 169 LEU A N 1
ATOM 1086 C CA . LEU A 1 144 ? 8.628 8.137 44.447 1.00 14.31 169 LEU A CA 1
ATOM 1087 C C . LEU A 1 144 ? 7.497 8.779 45.235 1.00 13.69 169 LEU A C 1
ATOM 1088 O O . LEU A 1 144 ? 7.288 8.450 46.396 1.00 16.93 169 LEU A O 1
ATOM 1093 N N . PRO A 1 145 ? 6.733 9.692 44.609 1.00 12.90 170 PRO A N 1
ATOM 1094 C CA . PRO A 1 145 ? 5.635 10.326 45.361 1.00 13.38 170 PRO A CA 1
ATOM 1095 C C . PRO A 1 145 ? 4.482 9.399 45.735 1.00 14.15 170 PRO A C 1
ATOM 1096 O O . PRO A 1 145 ? 4.251 8.362 45.117 1.00 14.79 170 PRO A O 1
ATOM 1100 N N . ASP A 1 146 ? 3.721 9.788 46.746 1.00 12.89 171 ASP A N 1
ATOM 1101 C CA . ASP A 1 146 ? 2.603 8.967 47.157 1.00 12.74 171 ASP A CA 1
ATOM 1102 C C . ASP A 1 146 ? 1.598 8.777 46.033 1.00 12.21 171 ASP A C 1
ATOM 1103 O O . ASP A 1 146 ? 1.289 9.727 45.303 1.00 12.49 171 ASP A O 1
ATOM 1108 N N . ASP A 1 147 ? 1.097 7.554 45.892 1.00 12.02 172 ASP A N 1
ATOM 1109 C CA . ASP A 1 147 ? 0.039 7.235 44.928 1.00 11.78 172 ASP A CA 1
ATOM 1110 C C . ASP A 1 147 ? 0.314 7.496 43.449 1.00 12.16 172 ASP A C 1
ATOM 1111 O O . ASP A 1 147 ? -0.607 7.569 42.651 1.00 12.79 172 ASP A O 1
ATOM 1116 N N . THR A 1 148 ? 1.582 7.610 43.084 1.00 10.86 173 THR A N 1
ATOM 1117 C CA . THR A 1 148 ? 1.961 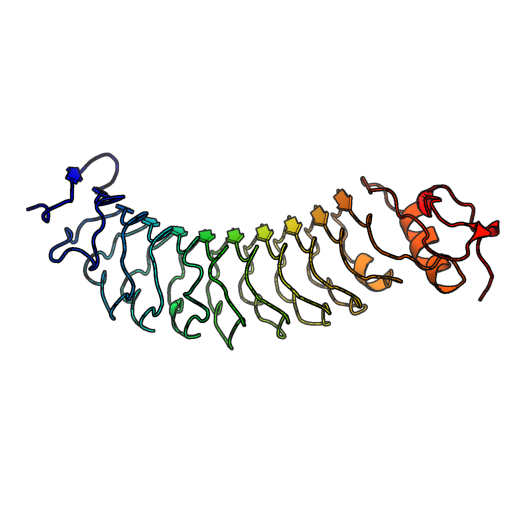7.877 41.694 1.00 9.37 173 THR A CA 1
ATOM 1118 C C . THR A 1 148 ? 1.401 6.847 40.707 1.00 11.65 173 THR A C 1
ATOM 1119 O O . THR A 1 148 ? 1.074 7.160 39.565 1.00 13.08 173 THR A O 1
ATOM 1123 N N . PHE A 1 149 ? 1.294 5.614 41.169 1.00 9.51 174 PHE A N 1
ATOM 1124 C CA . PHE A 1 149 ? 0.840 4.512 40.330 1.00 9.08 174 PHE A CA 1
ATOM 1125 C C . PHE A 1 149 ? -0.513 3.971 40.767 1.00 9.23 174 PHE A C 1
ATOM 1126 O O . PHE A 1 149 ? -0.891 2.893 40.344 1.00 10.92 174 PHE A O 1
ATOM 1134 N N . ARG A 1 150 ? -1.266 4.731 41.564 1.00 8.64 175 ARG A N 1
ATOM 1135 C CA . ARG A 1 150 ? -2.506 4.187 42.098 1.00 10.80 175 ARG A CA 1
ATOM 1136 C C . ARG A 1 150 ? -3.615 3.816 41.147 1.00 9.83 175 ARG A C 1
ATOM 1137 O O . ARG A 1 150 ? -4.425 2.946 41.469 1.00 10.13 175 ARG A O 1
ATOM 1145 N N . ASP A 1 151 ? -3.656 4.452 39.978 1.00 9.81 176 ASP A N 1
ATOM 1146 C CA . ASP A 1 151 ? -4.691 4.102 39.019 1.00 10.71 176 ASP A CA 1
ATOM 1147 C C . ASP A 1 151 ? -4.269 2.953 38.102 1.00 9.89 176 ASP A C 1
ATOM 1148 O O . ASP A 1 151 ? -5.069 2.501 37.291 1.00 12.75 176 ASP A O 1
ATOM 1153 N N . LEU A 1 152 ? -3.038 2.468 38.257 1.00 8.32 177 LEU A N 1
ATOM 1154 C CA . LEU A 1 152 ? -2.531 1.423 37.359 1.00 9.14 177 LEU A CA 1
ATOM 1155 C C . LEU A 1 152 ? -2.850 0.042 37.869 1.00 7.86 177 LEU A C 1
ATOM 1156 O O . LEU A 1 152 ? -1.963 -0.776 38.135 1.00 9.60 177 LEU A O 1
ATOM 1161 N N . GLY A 1 153 ? -4.150 -0.217 37.971 1.00 9.25 178 GLY A N 1
ATOM 1162 C CA . GLY A 1 153 ? -4.635 -1.480 38.485 1.00 9.64 178 GLY A CA 1
ATOM 1163 C C . GLY A 1 153 ? -4.336 -2.732 37.687 1.00 9.00 178 GLY A C 1
ATOM 1164 O O . GLY A 1 153 ? -4.465 -3.827 38.209 1.00 10.50 178 GLY A O 1
ATOM 1165 N N . ASN A 1 154 ? -3.973 -2.548 36.416 1.00 9.57 179 ASN A N 1
ATOM 1166 C CA . ASN A 1 154 ? -3.642 -3.661 35.524 1.00 10.80 179 ASN A CA 1
ATOM 1167 C C . ASN A 1 154 ? -2.158 -3.740 35.221 1.00 9.70 179 ASN A C 1
ATOM 1168 O O . ASN A 1 154 ? -1.736 -4.585 34.415 1.00 10.75 179 ASN A O 1
ATOM 1173 N N . LEU A 1 155 ? -1.345 -2.898 35.868 1.00 7.92 180 LEU A N 1
ATOM 1174 C CA . LEU A 1 155 ? 0.098 -2.919 35.599 1.00 6.74 180 LEU A CA 1
ATOM 1175 C C . LEU A 1 155 ? 0.749 -4.191 36.109 1.00 9.30 180 LEU A C 1
ATOM 1176 O O . LEU A 1 155 ? 0.532 -4.580 37.257 1.00 9.75 180 LEU A O 1
ATOM 1181 N N . THR A 1 156 ? 1.528 -4.850 35.243 1.00 8.64 181 THR A N 1
ATOM 1182 C CA . THR A 1 156 ? 2.204 -6.076 35.660 1.00 8.03 181 THR A CA 1
ATOM 1183 C C . THR A 1 156 ? 3.713 -5.899 35.752 1.00 7.71 181 THR A C 1
ATOM 1184 O O . THR A 1 156 ? 4.358 -6.598 36.515 1.00 8.96 181 THR A O 1
ATOM 1188 N N . HIS A 1 157 ? 4.276 -4.939 35.009 1.00 6.62 182 HIS A N 1
ATOM 1189 C CA . HIS A 1 157 ? 5.720 -4.742 35.037 1.00 7.43 182 HIS A CA 1
ATOM 1190 C C . HIS A 1 157 ? 6.055 -3.281 35.279 1.00 8.18 182 HIS A C 1
ATOM 1191 O O . HIS A 1 157 ? 5.590 -2.410 34.539 1.00 7.49 182 HIS A O 1
ATOM 1198 N N . LEU A 1 158 ? 6.843 -3.009 36.314 1.00 6.31 183 LEU A N 1
ATOM 1199 C CA . LEU A 1 158 ? 7.259 -1.646 36.631 1.00 7.54 183 LEU A CA 1
ATOM 1200 C C . LEU A 1 158 ? 8.766 -1.670 36.797 1.00 5.96 183 LEU A C 1
ATOM 1201 O O . LEU A 1 158 ? 9.291 -2.295 37.737 1.00 7.46 183 LEU A O 1
ATOM 1206 N N . PHE A 1 159 ? 9.457 -1.007 35.868 1.00 6.37 184 PHE A N 1
ATOM 1207 C CA . PHE A 1 159 ? 10.921 -0.971 35.879 1.00 6.67 184 PHE A CA 1
ATOM 1208 C C . PHE A 1 159 ? 11.423 0.386 36.328 1.00 8.14 184 PHE A C 1
ATOM 1209 O O . PHE A 1 159 ? 11.194 1.397 35.652 1.00 7.86 184 PHE A O 1
ATOM 1217 N N . LEU A 1 160 ? 12.113 0.410 37.470 1.00 6.72 185 LEU A N 1
ATOM 1218 C CA . LEU A 1 160 ? 12.634 1.648 38.039 1.00 6.62 185 LEU A CA 1
ATOM 1219 C C . LEU A 1 160 ? 14.116 1.541 38.336 1.00 6.93 185 LEU A C 1
ATOM 1220 O O . LEU A 1 160 ? 14.665 2.346 39.072 1.00 7.27 185 LEU A O 1
ATOM 1225 N N . HIS A 1 161 ? 14.777 0.544 37.760 1.00 6.29 186 HIS A N 1
ATOM 1226 C CA . HIS A 1 161 ? 16.194 0.375 38.044 1.00 7.39 186 HIS A CA 1
ATOM 1227 C C . HIS A 1 161 ? 17.059 1.436 37.384 1.00 8.17 186 HIS A C 1
ATOM 1228 O O . HIS A 1 161 ? 16.646 2.074 36.411 1.00 8.95 186 HIS A O 1
ATOM 1235 N N . GLY A 1 162 ? 18.249 1.652 37.935 1.00 7.47 187 GLY A N 1
ATOM 1236 C CA . GLY A 1 162 ? 19.118 2.637 37.317 1.00 7.60 187 GLY A CA 1
ATOM 1237 C C . GLY A 1 162 ? 18.732 4.084 37.535 1.00 10.85 187 GLY A C 1
ATOM 1238 O O . GLY A 1 162 ? 18.953 4.912 36.678 1.00 13.96 187 GLY A O 1
ATOM 1239 N N . ASN A 1 163 ? 18.142 4.397 38.677 1.00 9.93 188 ASN A N 1
ATOM 1240 C CA . ASN A 1 163 ? 17.792 5.774 39.002 1.00 9.46 188 ASN A CA 1
ATOM 1241 C C . ASN A 1 163 ? 18.546 6.114 40.277 1.00 8.99 188 ASN A C 1
ATOM 1242 O O . ASN A 1 163 ? 19.520 5.423 40.627 1.00 11.22 188 ASN A O 1
ATOM 1247 N N . ARG A 1 164 ? 18.153 7.177 40.958 1.00 8.42 189 ARG A N 1
ATOM 1248 C CA . ARG A 1 164 ? 18.835 7.588 42.180 1.00 8.70 189 ARG A CA 1
ATOM 1249 C C . ARG A 1 164 ? 17.848 7.648 43.355 1.00 7.90 189 ARG A C 1
ATOM 1250 O O . ARG A 1 164 ? 17.953 8.483 44.246 1.00 10.85 189 ARG A O 1
ATOM 1258 N N . ILE A 1 165 ? 16.890 6.730 43.351 1.00 8.05 190 ILE A N 1
ATOM 1259 C CA . ILE A 1 165 ? 15.883 6.683 44.413 1.00 8.94 190 ILE A CA 1
ATOM 1260 C C . ILE A 1 165 ? 16.529 6.290 45.727 1.00 10.59 190 ILE A C 1
ATOM 1261 O O . ILE A 1 165 ? 17.239 5.293 45.781 1.00 10.38 190 ILE A O 1
ATOM 1266 N N . SER A 1 166 ? 16.275 7.043 46.803 1.00 11.25 191 SER A N 1
ATOM 1267 C CA . SER A 1 166 ? 16.919 6.721 48.070 1.00 12.91 191 SER A CA 1
ATOM 1268 C C . SER A 1 166 ? 15.997 6.189 49.156 1.00 11.72 191 SER A C 1
ATOM 1269 O O . SER A 1 166 ? 16.457 5.766 50.210 1.00 13.40 191 SER A O 1
ATOM 1272 N N . SER A 1 167 ? 14.689 6.209 48.908 1.00 11.07 192 SER A N 1
ATOM 1273 C CA . SER A 1 167 ? 13.742 5.720 49.906 1.00 13.23 192 SER A CA 1
ATOM 1274 C C . SER A 1 167 ? 12.500 5.182 49.208 1.00 13.61 192 SER A C 1
ATOM 1275 O O . SER A 1 167 ? 12.170 5.642 48.115 1.00 13.52 192 SER A O 1
ATOM 1278 N N . VAL A 1 168 ? 11.838 4.199 49.821 1.00 10.51 193 VAL A N 1
ATOM 1279 C CA . VAL A 1 168 ? 10.581 3.679 49.278 1.00 10.05 193 VAL A CA 1
ATOM 1280 C C . VAL A 1 168 ? 9.580 3.998 50.379 1.00 11.57 193 VAL A C 1
ATOM 1281 O O . VAL A 1 168 ? 9.527 3.314 51.395 1.00 11.92 193 VAL A O 1
ATOM 1285 N N . PRO A 1 169 ? 8.793 5.066 50.196 1.00 9.38 194 PRO A N 1
ATOM 1286 C CA . PRO A 1 169 ? 7.788 5.503 51.174 1.00 12.17 194 PRO A CA 1
ATOM 1287 C C . PRO A 1 169 ? 6.588 4.589 51.247 1.00 12.48 194 PRO A C 1
ATOM 1288 O O . PRO A 1 169 ? 6.356 3.748 50.377 1.00 10.72 194 PRO A O 1
ATOM 1292 N N . GLU A 1 170 ? 5.811 4.748 52.309 1.00 11.72 195 GLU A N 1
ATOM 1293 C CA . GLU A 1 170 ? 4.639 3.921 52.488 1.00 12.89 195 GLU A CA 1
ATOM 1294 C C . GLU A 1 170 ? 3.683 3.855 51.291 1.00 11.22 195 GLU A C 1
ATOM 1295 O O . GLU A 1 170 ? 3.209 2.784 50.914 1.00 10.84 195 GLU A O 1
ATOM 1301 N N . ARG A 1 171 ? 3.402 4.997 50.680 1.00 10.81 196 ARG A N 1
ATOM 1302 C CA . ARG A 1 171 ? 2.409 4.997 49.618 1.00 11.03 196 ARG A CA 1
ATOM 1303 C C . ARG A 1 171 ? 2.909 4.985 48.202 1.00 12.44 196 ARG A C 1
ATOM 1304 O O . ARG A 1 171 ? 2.139 5.168 47.275 1.00 11.46 196 ARG A O 1
ATOM 1312 N N . ALA A 1 172 ? 4.197 4.734 48.030 1.00 11.13 197 ALA A N 1
ATOM 1313 C CA . ALA A 1 172 ? 4.768 4.741 46.684 1.00 10.28 197 ALA A CA 1
ATOM 1314 C C . ALA A 1 172 ? 4.075 3.783 45.715 1.00 11.49 197 ALA A C 1
ATOM 1315 O O . ALA A 1 172 ? 3.817 4.133 44.555 1.00 10.60 197 ALA A O 1
ATOM 1317 N N . PHE A 1 173 ? 3.787 2.578 46.187 1.00 9.02 198 PHE A N 1
ATOM 1318 C CA . PHE A 1 173 ? 3.230 1.555 45.316 1.00 8.09 198 PHE A CA 1
ATOM 1319 C C . PHE A 1 173 ? 1.772 1.188 45.547 1.00 9.25 198 PHE A C 1
ATOM 1320 O O . PHE A 1 173 ? 1.307 0.093 45.169 1.00 9.34 198 PHE A O 1
ATOM 1328 N N . ARG A 1 174 ? 1.023 2.123 46.134 1.00 8.47 199 ARG A N 1
ATOM 1329 C CA . ARG A 1 174 ? -0.387 1.868 46.363 1.00 9.28 199 ARG A CA 1
ATOM 1330 C C . ARG A 1 174 ? -1.111 1.659 45.041 1.00 9.27 199 ARG A C 1
ATOM 1331 O O . ARG A 1 174 ? -0.788 2.305 44.031 1.00 11.02 199 ARG A O 1
ATOM 1339 N N . GLY A 1 175 ? -2.033 0.699 45.047 1.00 10.02 200 GLY A N 1
ATOM 1340 C CA . GLY A 1 175 ? -2.869 0.424 43.896 1.00 10.27 200 GLY A CA 1
ATOM 1341 C C . GLY A 1 175 ? -2.362 -0.569 42.867 1.00 8.42 200 GLY A C 1
ATOM 1342 O O . GLY A 1 175 ? -3.103 -0.955 41.966 1.00 8.64 200 GLY A O 1
ATOM 1343 N N . LEU A 1 176 ? -1.124 -1.028 43.027 1.00 7.78 201 LEU A N 1
ATOM 1344 C CA . LEU A 1 176 ? -0.524 -1.932 42.032 1.00 8.48 201 LEU A CA 1
ATOM 1345 C C . LEU A 1 176 ? -0.857 -3.400 42.279 1.00 7.11 201 LEU A C 1
ATOM 1346 O O . LEU A 1 176 ? 0.029 -4.258 42.383 1.00 9.30 201 LEU A O 1
ATOM 1351 N N . HIS A 1 177 ? -2.157 -3.694 42.309 1.00 7.58 202 HIS A N 1
ATOM 1352 C CA . HIS A 1 177 ? -2.608 -5.033 42.608 1.00 7.26 202 HIS A CA 1
ATOM 1353 C C . HIS A 1 177 ? -2.267 -6.112 41.624 1.00 6.88 202 HIS A C 1
ATOM 1354 O O . HIS A 1 177 ? -2.254 -7.272 42.011 1.00 9.48 202 HIS A O 1
ATOM 1361 N N . SER A 1 178 ? -1.982 -5.752 40.369 1.00 7.02 203 SER A 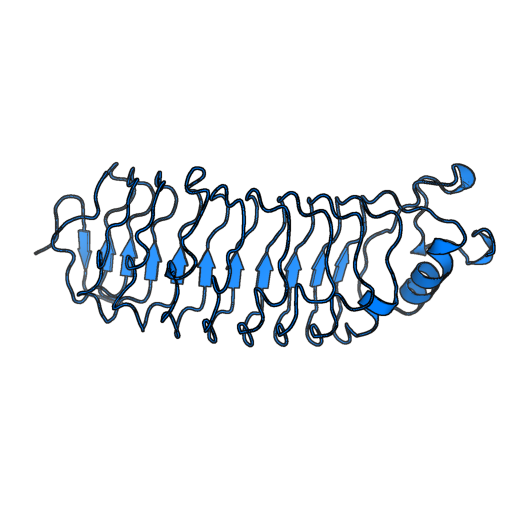N 1
ATOM 1362 C CA . SER A 1 178 ? -1.670 -6.774 39.369 1.00 7.70 203 SER A CA 1
ATOM 1363 C C . SER A 1 178 ? -0.174 -6.880 39.153 1.00 7.61 203 SER A C 1
ATOM 1364 O O . SER A 1 178 ? 0.281 -7.706 38.350 1.00 9.64 203 SER A O 1
ATOM 1367 N N . LEU A 1 179 ? 0.602 -6.089 39.887 1.00 7.04 204 LEU A N 1
ATOM 1368 C CA . LEU A 1 179 ? 2.042 -6.076 39.620 1.00 7.55 204 LEU A CA 1
ATOM 1369 C C . LEU A 1 179 ? 2.685 -7.434 39.828 1.00 7.82 204 LEU A C 1
ATOM 1370 O O . LEU A 1 179 ? 2.511 -8.056 40.871 1.00 9.30 204 LEU A O 1
ATOM 1375 N N . ASP A 1 180 ? 3.453 -7.859 38.830 1.00 9.16 205 ASP A N 1
ATOM 1376 C CA . ASP A 1 180 ? 4.152 -9.143 38.839 1.00 11.13 205 ASP A CA 1
ATOM 1377 C C . ASP A 1 180 ? 5.658 -8.950 39.033 1.00 8.55 205 ASP A C 1
ATOM 1378 O O . ASP A 1 180 ? 6.282 -9.685 39.794 1.00 9.49 205 ASP A O 1
ATOM 1383 N N . ARG A 1 181 ? 6.235 -7.938 38.387 1.00 8.34 206 ARG A N 1
ATOM 1384 C CA . ARG A 1 181 ? 7.674 -7.689 38.499 1.00 8.73 206 ARG A CA 1
ATOM 1385 C C . ARG A 1 181 ? 7.946 -6.229 38.854 1.00 6.64 206 ARG A C 1
ATOM 1386 O O . ARG A 1 181 ? 7.486 -5.312 38.158 1.00 8.68 206 ARG A O 1
ATOM 1394 N N . LEU A 1 182 ? 8.702 -6.021 39.923 1.00 5.41 207 LEU A N 1
ATOM 1395 C CA . LEU A 1 182 ? 9.087 -4.686 40.393 1.00 5.47 207 LEU A CA 1
ATOM 1396 C C . LEU A 1 182 ? 10.615 -4.671 40.442 1.00 5.90 207 LEU A C 1
ATOM 1397 O O . LEU A 1 182 ? 11.250 -5.362 41.262 1.00 7.18 207 LEU A O 1
ATOM 1402 N N . LEU A 1 183 ? 11.208 -3.877 39.553 1.00 6.06 208 LEU A N 1
ATOM 1403 C CA . LEU A 1 183 ? 12.663 -3.813 39.497 1.00 5.79 208 LEU A CA 1
ATOM 1404 C C . LEU A 1 183 ? 13.125 -2.483 40.059 1.00 6.93 208 LEU A C 1
ATOM 1405 O O . LEU A 1 183 ? 12.849 -1.421 39.484 1.00 7.98 208 LEU A O 1
ATOM 1410 N N . LEU A 1 184 ? 13.835 -2.557 41.183 1.00 6.13 209 LEU A N 1
ATOM 1411 C CA . LEU A 1 184 ? 14.342 -1.380 41.891 1.00 6.17 209 LEU A CA 1
ATOM 1412 C C . LEU A 1 184 ? 15.835 -1.458 42.120 1.00 5.79 209 LEU A C 1
ATOM 1413 O O . LEU A 1 184 ? 16.381 -0.691 42.918 1.00 7.51 209 LEU A O 1
ATOM 1418 N N . HIS A 1 185 ? 16.509 -2.358 41.401 1.00 6.30 210 HIS A N 1
ATOM 1419 C CA . HIS A 1 185 ? 17.941 -2.493 41.599 1.00 5.83 210 HIS A CA 1
ATOM 1420 C C . HIS A 1 185 ? 18.727 -1.316 41.039 1.00 7.80 210 HIS A C 1
ATOM 1421 O O . HIS A 1 185 ? 18.201 -0.522 40.253 1.00 7.11 210 HIS A O 1
ATOM 1428 N N . GLN A 1 186 ? 19.991 -1.197 41.453 1.00 6.58 211 GLN A N 1
ATOM 1429 C CA . GLN A 1 186 ? 20.836 -0.101 41.000 1.00 7.99 211 GLN A CA 1
ATOM 1430 C C . GLN A 1 186 ? 20.216 1.255 41.244 1.00 7.21 211 GLN A C 1
ATOM 1431 O O . GLN A 1 186 ? 20.055 2.063 40.319 1.00 8.70 211 GLN A O 1
ATOM 1437 N N . ASN A 1 187 ? 19.825 1.487 42.493 1.00 7.41 212 ASN A N 1
ATOM 1438 C CA . ASN A 1 187 ? 19.326 2.787 42.915 1.00 7.47 212 ASN A CA 1
ATOM 1439 C C . ASN A 1 187 ? 20.176 3.159 44.136 1.00 8.56 212 ASN A C 1
ATOM 1440 O O . ASN A 1 187 ? 21.316 2.695 44.255 1.00 10.55 212 ASN A O 1
ATOM 1445 N N . ARG A 1 188 ? 19.662 4.001 45.025 1.00 8.50 213 ARG A N 1
ATOM 1446 C CA . ARG A 1 188 ? 20.418 4.397 46.220 1.00 8.67 213 ARG A CA 1
ATOM 1447 C C . ARG A 1 188 ? 19.503 4.153 47.426 1.00 9.89 213 ARG A C 1
ATOM 1448 O O . ARG A 1 188 ? 19.554 4.880 48.431 1.00 10.71 213 ARG A O 1
ATOM 1456 N N . VAL A 1 189 ? 18.690 3.096 47.355 1.00 9.13 214 VAL A N 1
ATOM 1457 C CA . VAL A 1 189 ? 17.716 2.844 48.425 1.00 8.38 214 VAL A CA 1
ATOM 1458 C C . VAL A 1 189 ? 18.318 2.544 49.782 1.00 11.60 214 VAL A C 1
ATOM 1459 O O . VAL A 1 189 ? 19.029 1.548 49.946 1.00 10.27 214 VAL A O 1
ATOM 1463 N N . ALA A 1 190 ? 18.035 3.406 50.766 1.00 9.38 215 ALA A N 1
ATOM 1464 C CA . ALA A 1 190 ? 18.592 3.206 52.110 1.00 10.60 215 ALA A CA 1
ATOM 1465 C C . ALA A 1 190 ? 17.522 2.837 53.118 1.00 13.65 215 ALA A C 1
ATOM 1466 O O . ALA A 1 190 ? 17.831 2.361 54.209 1.00 15.77 215 ALA A O 1
ATOM 1468 N N . HIS A 1 191 ? 16.262 3.038 52.739 1.00 10.96 216 HIS A N 1
ATOM 1469 C CA . HIS A 1 191 ? 15.149 2.750 53.631 1.00 14.18 216 HIS A CA 1
ATOM 1470 C C . HIS A 1 191 ? 13.907 2.342 52.871 1.00 11.68 216 HIS A C 1
ATOM 1471 O O . HIS A 1 191 ? 13.591 2.920 51.824 1.00 11.11 216 HIS A O 1
ATOM 1478 N N . VAL A 1 192 ? 13.225 1.325 53.396 1.00 12.53 217 VAL A N 1
ATOM 1479 C CA . VAL A 1 192 ? 11.966 0.822 52.850 1.00 11.28 217 VAL A CA 1
ATOM 1480 C C . VAL A 1 192 ? 10.951 0.909 53.993 1.00 11.98 217 VAL A C 1
ATOM 1481 O O . VAL A 1 192 ? 11.168 0.341 55.064 1.00 12.76 217 VAL A O 1
ATOM 1485 N N . HIS A 1 193 ? 9.853 1.626 53.769 1.00 10.19 218 HIS A N 1
ATOM 1486 C CA . HIS A 1 193 ? 8.812 1.774 54.788 1.00 11.40 218 HIS A CA 1
ATOM 1487 C C . HIS A 1 193 ? 8.194 0.408 55.085 1.00 11.93 218 HIS A C 1
ATOM 1488 O O . HIS A 1 193 ? 8.045 -0.429 54.191 1.00 11.79 218 HIS A O 1
ATOM 1495 N N . PRO A 1 194 ? 7.823 0.153 56.345 1.00 9.89 219 PRO A N 1
ATOM 1496 C CA . PRO A 1 194 ? 7.223 -1.135 56.734 1.00 12.97 219 PRO A CA 1
ATOM 1497 C C . PRO A 1 194 ? 5.985 -1.571 55.930 1.00 10.92 219 PRO A C 1
ATOM 1498 O O . PRO A 1 194 ? 5.658 -2.760 55.872 1.00 12.59 219 PRO A O 1
ATOM 1502 N N . HIS A 1 195 ? 5.281 -0.608 55.339 1.00 13.24 220 HIS A N 1
ATOM 1503 C CA . HIS A 1 195 ? 4.107 -0.944 54.538 1.00 12.18 220 HIS A CA 1
ATOM 1504 C C . HIS A 1 195 ? 4.257 -0.574 53.078 1.00 10.38 220 HIS A C 1
ATOM 1505 O O . HIS A 1 195 ? 3.250 -0.450 52.383 1.00 14.28 220 HIS A O 1
ATOM 1512 N N . ALA A 1 196 ? 5.503 -0.470 52.616 1.00 9.92 221 ALA A N 1
ATOM 1513 C CA . ALA A 1 196 ? 5.814 -0.064 51.243 1.00 11.26 221 ALA A CA 1
ATOM 1514 C C . ALA A 1 196 ? 5.236 -0.932 50.143 1.00 11.94 221 ALA A C 1
ATOM 1515 O O . ALA A 1 196 ? 5.101 -0.465 48.997 1.00 12.89 221 ALA A O 1
ATOM 1517 N N . PHE A 1 197 ? 4.943 -2.182 50.470 1.00 10.03 222 PHE A N 1
ATOM 1518 C CA . PHE A 1 197 ? 4.452 -3.101 49.456 1.00 10.33 222 PHE A CA 1
ATOM 1519 C C . PHE A 1 197 ? 3.096 -3.667 49.829 1.00 10.60 222 PHE A C 1
ATOM 1520 O O . PHE A 1 197 ? 2.743 -4.757 49.392 1.00 10.87 222 PHE A O 1
ATOM 1528 N N . ARG A 1 198 ? 2.316 -2.918 50.608 1.00 10.13 223 ARG A N 1
ATOM 1529 C CA . ARG A 1 198 ? 1.019 -3.399 51.067 1.00 10.23 223 ARG A CA 1
ATOM 1530 C C . ARG A 1 198 ? 0.097 -3.973 50.006 1.00 9.66 223 ARG A C 1
ATOM 1531 O O . ARG A 1 198 ? -0.553 -4.999 50.223 1.00 11.13 223 ARG A O 1
ATOM 1539 N N . ASP A 1 199 ? 0.041 -3.301 48.865 1.00 8.87 224 ASP A N 1
ATOM 1540 C CA . ASP A 1 199 ? -0.869 -3.712 47.807 1.00 9.28 224 ASP A CA 1
ATOM 1541 C C . ASP A 1 199 ? -0.320 -4.688 46.779 1.00 9.06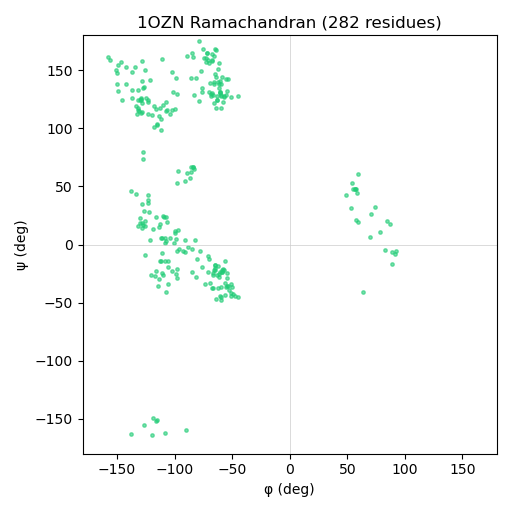 224 ASP A C 1
ATOM 1542 O O . ASP A 1 199 ? -1.036 -5.065 45.853 1.00 11.54 224 ASP A O 1
ATOM 1547 N N . LEU A 1 200 ? 0.910 -5.147 46.963 1.00 8.73 225 LEU A N 1
ATOM 1548 C CA . LEU A 1 200 ? 1.542 -6.005 45.947 1.00 8.24 225 LEU A CA 1
ATOM 1549 C C . LEU A 1 200 ? 1.314 -7.504 46.171 1.00 8.96 225 LEU A C 1
ATOM 1550 O O . LEU A 1 200 ? 2.248 -8.309 46.180 1.00 10.02 225 LEU A O 1
ATOM 1555 N N . GLY A 1 201 ? 0.036 -7.875 46.290 1.00 9.98 226 GLY A N 1
ATOM 1556 C CA . GLY A 1 201 ? -0.313 -9.253 46.570 1.00 9.36 226 GLY A CA 1
ATOM 1557 C C . GLY A 1 201 ? -0.074 -10.248 45.459 1.00 12.13 226 GLY A C 1
ATOM 1558 O O . GLY A 1 201 ? -0.170 -11.449 45.694 1.00 14.10 226 GLY A O 1
ATOM 1559 N N . ARG A 1 202 ? 0.192 -9.775 44.250 1.00 10.25 227 ARG A N 1
ATOM 1560 C CA . ARG A 1 202 ? 0.461 -10.690 43.152 1.00 11.19 227 ARG A CA 1
ATOM 1561 C C . ARG A 1 202 ? 1.908 -10.607 42.710 1.00 8.41 227 ARG A C 1
ATOM 1562 O O . ARG A 1 202 ? 2.290 -11.269 41.736 1.00 10.82 227 ARG A O 1
ATOM 1570 N N . LEU A 1 203 ? 2.716 -9.831 43.432 1.00 8.05 228 LEU A N 1
ATOM 1571 C CA . LEU A 1 203 ? 4.114 -9.676 43.036 1.00 7.47 228 LEU A CA 1
ATOM 1572 C C . LEU A 1 203 ? 4.878 -10.992 43.107 1.00 7.81 228 LEU A C 1
ATOM 1573 O O . LEU A 1 203 ? 4.851 -11.668 44.137 1.00 10.46 228 LEU A O 1
ATOM 1578 N N . MET A 1 204 ? 5.555 -11.346 42.018 1.00 9.54 229 MET A N 1
ATOM 1579 C CA . MET A 1 204 ? 6.338 -12.579 41.985 1.00 8.70 229 MET A CA 1
ATOM 1580 C C . MET A 1 204 ? 7.839 -12.309 41.959 1.00 8.82 229 MET A C 1
ATOM 1581 O O . MET A 1 204 ? 8.619 -13.122 42.436 1.00 8.81 229 MET A O 1
ATOM 1586 N N . THR A 1 205 ? 8.243 -11.152 41.448 1.00 7.18 230 THR A N 1
ATOM 1587 C CA . THR A 1 205 ? 9.659 -10.808 41.352 1.00 7.05 230 THR A CA 1
ATOM 1588 C C . THR A 1 205 ? 9.954 -9.434 41.951 1.00 8.37 230 THR A C 1
ATOM 1589 O O . THR A 1 205 ? 9.318 -8.449 41.561 1.00 7.87 230 THR A O 1
ATOM 1593 N N . LEU A 1 206 ? 10.894 -9.375 42.895 1.00 8.93 231 LEU A N 1
ATOM 1594 C CA . LEU A 1 206 ? 11.292 -8.111 43.513 1.00 6.99 231 LEU A CA 1
ATOM 1595 C C . LEU A 1 206 ? 12.801 -8.020 43.489 1.00 6.07 231 LEU A C 1
ATOM 1596 O O . LEU A 1 206 ? 13.468 -8.840 44.105 1.00 6.96 231 LEU A O 1
ATOM 1601 N N . TYR A 1 207 ? 13.354 -7.056 42.743 1.00 6.47 232 TYR A N 1
ATOM 1602 C CA . TYR A 1 207 ? 14.804 -6.878 42.730 1.00 5.53 232 TYR A CA 1
ATOM 1603 C C . TYR A 1 207 ? 15.174 -5.609 43.494 1.00 8.01 232 TYR A C 1
ATOM 1604 O O . TYR A 1 207 ? 14.730 -4.491 43.142 1.00 8.30 232 TYR A O 1
ATOM 1613 N N . LEU A 1 208 ? 16.005 -5.777 44.517 1.00 7.88 233 LEU A N 1
ATOM 1614 C CA . LEU A 1 208 ? 16.474 -4.660 45.345 1.00 6.86 233 LEU A CA 1
ATOM 1615 C C . LEU A 1 208 ? 17.980 -4.670 45.461 1.00 6.91 233 LEU A C 1
ATOM 1616 O O . LEU A 1 208 ? 18.563 -3.967 46.307 1.00 6.92 233 LEU A O 1
ATOM 1621 N N . PHE A 1 209 ? 18.628 -5.448 44.602 1.00 7.28 234 PHE A N 1
ATOM 1622 C CA . PHE A 1 209 ? 20.071 -5.522 44.672 1.00 8.33 234 PHE A CA 1
ATOM 1623 C C . PHE A 1 209 ? 20.734 -4.239 44.201 1.00 6.69 234 PHE A C 1
ATOM 1624 O O . PHE A 1 209 ? 20.127 -3.419 43.485 1.00 6.87 234 PHE A O 1
ATOM 1632 N N . ALA A 1 210 ? 21.979 -4.053 44.638 1.00 7.87 235 ALA A N 1
ATOM 1633 C CA . ALA A 1 210 ? 22.758 -2.864 44.280 1.00 5.86 235 ALA A CA 1
ATOM 1634 C C . ALA A 1 210 ? 22.045 -1.610 44.748 1.00 8.26 235 ALA A C 1
ATOM 1635 O O . ALA A 1 210 ? 21.656 -0.730 43.961 1.00 8.43 235 ALA A O 1
ATOM 1637 N N . ASN A 1 211 ? 21.866 -1.557 46.067 1.00 7.45 236 ASN A N 1
ATOM 1638 C CA . ASN A 1 211 ? 21.253 -0.413 46.723 1.00 7.82 236 ASN A CA 1
ATOM 1639 C C . ASN A 1 211 ? 22.041 -0.107 47.991 1.00 7.43 236 ASN A C 1
ATOM 1640 O O . ASN A 1 211 ? 23.189 -0.567 48.128 1.00 10.20 236 ASN A O 1
ATOM 1645 N N . ASN A 1 212 ? 21.480 0.667 48.926 1.00 8.48 237 ASN A N 1
ATOM 1646 C CA . ASN A 1 212 ? 22.242 1.066 50.111 1.00 9.13 237 ASN A CA 1
ATOM 1647 C C . ASN A 1 212 ? 21.547 0.649 51.392 1.00 8.85 237 ASN A C 1
ATOM 1648 O O . ASN A 1 212 ? 21.586 1.371 52.406 1.00 10.22 237 ASN A O 1
ATOM 1653 N N . LEU A 1 213 ? 20.946 -0.537 51.364 1.00 7.35 238 LEU A N 1
ATOM 1654 C CA . LEU A 1 213 ? 20.197 -1.030 52.519 1.00 8.64 238 LEU A CA 1
ATOM 1655 C C . LEU A 1 213 ? 21.066 -1.692 53.564 1.00 8.48 238 LEU A C 1
ATOM 1656 O O . LEU A 1 213 ? 21.868 -2.552 53.238 1.00 9.65 238 LEU A O 1
ATOM 1661 N N . SER A 1 214 ? 20.927 -1.283 54.819 1.00 10.06 239 SER A N 1
ATOM 1662 C CA . SER A 1 214 ? 21.652 -1.976 55.885 1.00 7.84 239 SER A CA 1
ATOM 1663 C C . SER A 1 214 ? 20.665 -2.832 56.681 1.00 9.70 239 SER A C 1
ATOM 1664 O O . SER A 1 214 ? 21.065 -3.688 57.459 1.00 9.37 239 SER A O 1
ATOM 1667 N N . ALA A 1 215 ? 19.369 -2.583 56.487 1.00 9.87 240 ALA A N 1
ATOM 1668 C CA . ALA A 1 215 ? 18.314 -3.348 57.143 1.00 9.20 240 ALA A CA 1
ATOM 1669 C C . ALA A 1 215 ? 17.048 -3.236 56.300 1.00 9.99 240 ALA A C 1
ATOM 1670 O O . ALA A 1 215 ? 16.923 -2.317 55.481 1.00 10.45 240 ALA A O 1
ATOM 1672 N N . LEU A 1 216 ? 16.130 -4.175 56.482 1.00 8.89 241 LEU A N 1
ATOM 1673 C CA . LEU A 1 216 ? 14.880 -4.198 55.718 1.00 10.23 241 LEU A CA 1
ATOM 1674 C C . LEU A 1 216 ? 13.803 -4.743 56.653 1.00 10.57 241 LEU A C 1
ATOM 1675 O O . LEU A 1 216 ? 13.949 -5.832 57.214 1.00 12.54 241 LEU A O 1
ATOM 1680 N N . PRO A 1 217 ? 12.710 -3.989 56.843 1.00 10.40 242 PRO A N 1
ATOM 1681 C CA . PRO A 1 217 ? 11.665 -4.501 57.737 1.00 10.54 242 PRO A CA 1
ATOM 1682 C C . PRO A 1 217 ? 10.921 -5.696 57.122 1.00 11.09 242 PRO A C 1
ATOM 1683 O O . PRO A 1 217 ? 10.504 -5.655 55.952 1.00 11.37 242 PRO A O 1
ATOM 1687 N N . THR A 1 218 ? 10.774 -6.768 57.897 1.00 10.93 243 THR A N 1
ATOM 1688 C CA . THR A 1 218 ? 10.053 -7.933 57.405 1.00 11.80 243 THR A CA 1
ATOM 1689 C C . THR A 1 218 ? 8.589 -7.609 57.212 1.00 11.14 243 THR A C 1
ATOM 1690 O O . THR A 1 218 ? 7.919 -8.256 56.415 1.00 12.16 243 THR A O 1
ATOM 1694 N N . GLU A 1 219 ? 8.089 -6.605 57.928 1.00 11.88 244 GLU A N 1
ATOM 1695 C CA . GLU A 1 219 ? 6.698 -6.219 57.744 1.00 13.33 244 GLU A CA 1
ATOM 1696 C C . GLU A 1 219 ? 6.473 -5.759 56.296 1.00 13.01 244 GLU A C 1
ATOM 1697 O O . GLU A 1 219 ? 5.361 -5.881 55.762 1.00 12.71 244 GLU A O 1
ATOM 1703 N N . ALA A 1 220 ? 7.513 -5.245 55.643 1.00 12.51 245 ALA A N 1
ATOM 1704 C CA . ALA A 1 220 ? 7.339 -4.826 54.253 1.00 14.07 245 ALA A CA 1
ATOM 1705 C C . ALA A 1 220 ? 7.142 -6.045 53.343 1.00 11.34 245 ALA A C 1
ATOM 1706 O O . ALA A 1 220 ? 6.416 -5.988 52.353 1.00 11.89 245 ALA A O 1
ATOM 1708 N N . LEU A 1 221 ? 7.791 -7.152 53.695 1.00 10.53 246 LEU A N 1
ATOM 1709 C CA . LEU A 1 221 ? 7.718 -8.374 52.910 1.00 11.40 246 LEU A CA 1
ATOM 1710 C C . LEU A 1 221 ? 6.521 -9.247 53.238 1.00 11.29 246 LEU A C 1
ATOM 1711 O O . LEU A 1 221 ? 6.101 -10.058 52.416 1.00 11.05 246 LEU A O 1
ATOM 1716 N N . ALA A 1 222 ? 5.983 -9.086 54.445 1.00 12.53 247 ALA A N 1
ATOM 1717 C CA . ALA A 1 222 ? 4.864 -9.904 54.900 1.00 13.21 247 ALA A CA 1
ATOM 1718 C C . ALA A 1 222 ? 3.680 -10.088 53.948 1.00 12.17 247 ALA A C 1
ATOM 1719 O O . ALA A 1 222 ? 3.212 -11.203 53.791 1.00 12.92 247 ALA A O 1
ATOM 1721 N N . PRO A 1 223 ? 3.198 -9.015 53.285 1.00 10.90 248 PRO A N 1
ATOM 1722 C CA . PRO A 1 223 ? 2.049 -9.222 52.383 1.00 11.88 248 PRO A CA 1
ATOM 1723 C C . PRO A 1 223 ? 2.352 -9.747 50.984 1.00 13.74 248 PRO A C 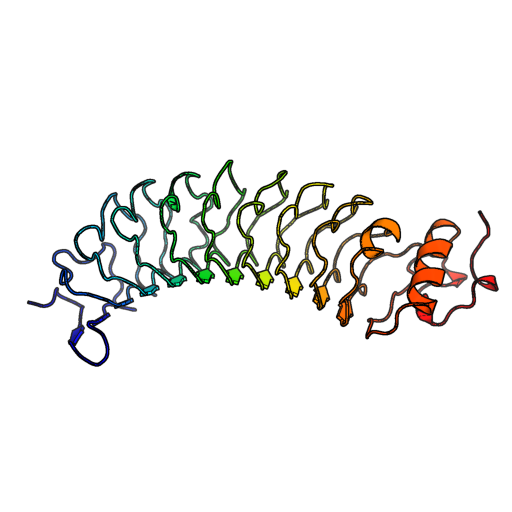1
ATOM 1724 O O . PRO A 1 223 ? 1.441 -9.894 50.175 1.00 15.26 248 PRO A O 1
ATOM 1728 N N . LEU A 1 224 ? 3.612 -10.053 50.707 1.00 12.38 249 LEU A N 1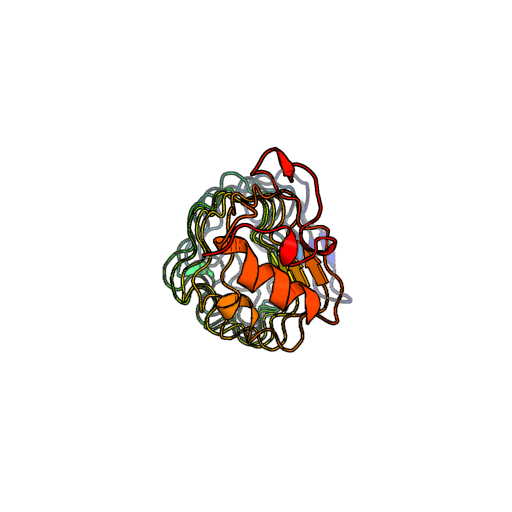
ATOM 1729 C CA . LEU A 1 224 ? 3.974 -10.503 49.359 1.00 10.81 249 LEU A CA 1
ATOM 1730 C C . LEU A 1 224 ? 3.717 -11.990 49.232 1.00 12.92 249 LEU A C 1
ATOM 1731 O O . LEU A 1 224 ? 4.632 -12.796 49.087 1.00 12.87 249 LEU A O 1
ATOM 1736 N N . ARG A 1 225 ? 2.435 -12.321 49.295 1.00 14.64 250 ARG A N 1
ATOM 1737 C CA . ARG A 1 225 ? 1.968 -13.695 49.267 1.00 14.53 250 ARG A CA 1
ATOM 1738 C C . ARG A 1 225 ? 2.326 -14.538 48.045 1.00 14.68 250 ARG A C 1
ATOM 1739 O O . ARG A 1 225 ? 2.350 -15.767 48.134 1.00 16.98 250 ARG A O 1
ATOM 1747 N N . ALA A 1 226 ? 2.633 -13.889 46.928 1.00 11.83 251 ALA A N 1
ATOM 1748 C CA . ALA A 1 226 ? 2.976 -14.619 45.707 1.00 12.08 251 ALA A CA 1
ATOM 1749 C C . ALA A 1 226 ? 4.461 -14.536 45.389 1.00 10.60 251 ALA A C 1
ATOM 1750 O O . ALA A 1 226 ? 4.900 -15.059 44.371 1.00 12.18 251 ALA A O 1
ATOM 1752 N N . LEU A 1 227 ? 5.249 -13.898 46.250 1.00 8.02 252 LEU A N 1
ATOM 1753 C CA . LEU A 1 227 ? 6.658 -13.707 45.935 1.00 7.67 252 LEU A CA 1
ATOM 1754 C C . LEU A 1 227 ? 7.425 -14.996 45.657 1.00 8.05 252 LEU A C 1
ATOM 1755 O O . LEU A 1 227 ? 7.441 -15.903 46.491 1.00 9.87 252 LEU A O 1
ATOM 1760 N N . GLN A 1 228 ? 8.099 -15.040 44.507 1.00 7.05 253 GLN A N 1
ATOM 1761 C CA . GLN A 1 228 ? 8.877 -16.219 44.117 1.00 9.67 253 GLN A CA 1
ATOM 1762 C C . GLN A 1 228 ? 10.360 -15.981 43.881 1.00 8.35 253 GLN A C 1
ATOM 1763 O O . GLN A 1 228 ? 11.154 -16.912 44.005 1.00 9.28 253 GLN A O 1
ATOM 1769 N N . TYR A 1 229 ? 10.737 -14.751 43.511 1.00 9.00 254 TYR A N 1
ATOM 1770 C CA . TYR A 1 229 ? 12.124 -14.414 43.192 1.00 7.71 254 TYR A CA 1
ATOM 1771 C C . TYR A 1 229 ? 12.487 -13.123 43.880 1.00 9.74 254 TYR A C 1
ATOM 1772 O O . TYR A 1 229 ? 11.908 -12.075 43.592 1.00 10.55 254 TYR A O 1
ATOM 1781 N N . LEU A 1 230 ? 13.484 -13.185 44.746 1.00 8.49 255 LEU A N 1
ATOM 1782 C CA . LEU A 1 230 ? 13.869 -12.007 45.516 1.00 8.61 255 LEU A CA 1
ATOM 1783 C C . LEU A 1 230 ? 15.370 -11.813 45.458 1.00 9.57 255 LEU A C 1
ATOM 1784 O O . LEU A 1 230 ? 16.130 -12.733 45.770 1.00 9.66 255 LEU A O 1
ATOM 1789 N N . ARG A 1 231 ? 15.807 -10.640 45.031 1.00 7.29 256 ARG A N 1
ATOM 1790 C CA . ARG A 1 231 ? 17.243 -10.351 44.988 1.00 6.93 256 ARG A CA 1
ATOM 1791 C C . ARG A 1 231 ? 17.568 -9.215 45.941 1.00 6.40 256 ARG A C 1
ATOM 1792 O O . ARG A 1 231 ? 17.067 -8.095 45.807 1.00 8.66 256 ARG A O 1
ATOM 1800 N N . LEU A 1 232 ? 18.375 -9.544 46.943 1.00 8.57 257 LEU A N 1
ATOM 1801 C CA . LEU A 1 232 ? 18.788 -8.629 48.006 1.00 7.77 257 LEU A CA 1
ATOM 1802 C C . LEU A 1 232 ? 20.300 -8.469 48.070 1.00 6.30 257 LEU A C 1
ATOM 1803 O O . LEU A 1 232 ? 20.821 -7.793 48.942 1.00 7.17 257 LEU A O 1
ATOM 1808 N N . ASN A 1 233 ? 21.008 -9.091 47.147 1.00 6.56 258 ASN A N 1
ATOM 1809 C CA . ASN A 1 233 ? 22.457 -9.017 47.155 1.00 8.75 258 ASN A CA 1
ATOM 1810 C C . ASN A 1 233 ? 22.967 -7.620 46.913 1.00 8.01 258 ASN A C 1
ATOM 1811 O O . ASN A 1 233 ? 22.215 -6.720 46.545 1.00 8.08 258 ASN A O 1
ATOM 1816 N N . ASP A 1 234 ? 24.260 -7.432 47.148 1.00 8.26 259 ASP A N 1
ATOM 1817 C CA . ASP A 1 234 ? 24.883 -6.146 46.879 1.00 7.92 259 ASP A CA 1
ATOM 1818 C C . ASP A 1 234 ? 24.264 -4.939 47.597 1.00 8.47 259 ASP A C 1
ATOM 1819 O O . ASP A 1 234 ? 23.937 -3.918 46.989 1.00 8.80 259 ASP A O 1
ATOM 1824 N N . ASN A 1 235 ? 24.066 -5.132 48.902 1.00 7.36 260 ASN A N 1
ATOM 1825 C CA . ASN A 1 235 ? 23.598 -4.110 49.852 1.00 8.21 260 ASN A CA 1
ATOM 1826 C C . ASN A 1 235 ? 24.480 -4.324 51.056 1.00 8.25 260 ASN A C 1
ATOM 1827 O O . ASN A 1 235 ? 24.859 -5.471 51.356 1.00 9.94 260 ASN A O 1
ATOM 1832 N N . PRO A 1 236 ? 24.784 -3.246 51.799 1.00 8.18 261 PRO A N 1
ATOM 1833 C CA . PRO A 1 236 ? 25.654 -3.308 52.981 1.00 7.93 261 PRO A CA 1
ATOM 1834 C C . PRO A 1 236 ? 24.920 -3.735 54.235 1.00 6.73 261 PRO A C 1
ATOM 1835 O O . PRO A 1 236 ? 24.831 -2.975 55.197 1.00 9.66 261 PRO A O 1
ATOM 1839 N N . TRP A 1 237 ? 24.441 -4.972 54.218 1.00 8.39 262 TRP A N 1
ATOM 1840 C CA . TRP A 1 237 ? 23.655 -5.491 55.339 1.00 8.29 262 TRP A CA 1
ATOM 1841 C C . TRP A 1 237 ? 24.426 -5.525 56.635 1.00 9.22 262 TRP A C 1
ATOM 1842 O O . TRP A 1 237 ? 25.589 -5.947 56.671 1.00 9.79 262 TRP A O 1
ATOM 1853 N N . VAL A 1 238 ? 23.785 -5.074 57.708 1.00 9.30 263 VAL A N 1
ATOM 1854 C CA . VAL A 1 238 ? 24.417 -5.134 59.018 1.00 10.09 263 VAL A CA 1
ATOM 1855 C C . VAL A 1 238 ? 23.809 -6.317 59.744 1.00 11.03 263 VAL A C 1
ATOM 1856 O O . VAL A 1 238 ? 22.612 -6.346 60.042 1.00 11.06 263 VAL A O 1
ATOM 1860 N N . CYS A 1 239 ? 24.651 -7.301 60.031 1.00 9.90 264 CYS A N 1
ATOM 1861 C CA . CYS A 1 239 ? 24.176 -8.526 60.647 1.00 12.58 264 CYS A CA 1
ATOM 1862 C C . CYS A 1 239 ? 24.323 -8.621 62.145 1.00 12.39 264 CYS A C 1
ATOM 1863 O O . CYS A 1 239 ? 25.054 -9.454 62.665 1.00 13.50 264 CYS A O 1
ATOM 1866 N N . ASP A 1 240 ? 23.626 -7.730 62.831 1.00 13.76 265 ASP A N 1
ATOM 1867 C CA . ASP A 1 240 ? 23.603 -7.740 64.291 1.00 13.20 265 ASP A CA 1
ATOM 1868 C C . ASP A 1 240 ? 22.141 -7.956 64.678 1.00 12.66 265 ASP A C 1
ATOM 1869 O O . ASP A 1 240 ? 21.412 -8.632 63.947 1.00 11.29 265 ASP A O 1
ATOM 1874 N N . CYS A 1 241 ? 21.719 -7.405 65.824 1.00 13.48 266 CYS A N 1
ATOM 1875 C CA . CYS A 1 241 ? 20.330 -7.510 66.294 1.00 16.05 266 CYS A CA 1
ATOM 1876 C C . CYS A 1 241 ? 19.298 -7.244 65.185 1.00 13.79 266 CYS A C 1
ATOM 1877 O O . CYS A 1 241 ? 18.308 -7.973 65.027 1.00 14.34 266 CYS A O 1
ATOM 1880 N N . ARG A 1 242 ? 19.540 -6.187 64.416 1.00 12.91 267 ARG A N 1
ATOM 1881 C CA . ARG A 1 242 ? 18.596 -5.772 63.395 1.00 12.56 267 ARG A CA 1
ATOM 1882 C C . ARG A 1 242 ? 18.344 -6.785 62.286 1.00 12.36 267 ARG A C 1
ATOM 1883 O O . ARG A 1 242 ? 17.323 -6.703 61.593 1.00 13.60 267 ARG A O 1
ATOM 1891 N N . ALA A 1 243 ? 19.237 -7.753 62.133 1.00 11.94 268 ALA A N 1
ATOM 1892 C CA . ALA A 1 243 ? 19.094 -8.764 61.095 1.00 8.79 268 ALA A CA 1
ATOM 1893 C C . ALA A 1 243 ? 18.333 -9.989 61.559 1.00 9.87 268 ALA A C 1
ATOM 1894 O O . ALA A 1 243 ? 18.029 -10.858 60.744 1.00 11.18 268 ALA A O 1
ATOM 1896 N N . ARG A 1 244 ? 18.015 -10.059 62.847 1.00 11.74 269 ARG A N 1
ATOM 1897 C CA . ARG A 1 244 ? 17.293 -11.225 63.337 1.00 13.02 269 ARG A CA 1
ATOM 1898 C C . ARG A 1 244 ? 15.907 -11.440 62.684 1.00 11.15 269 ARG A C 1
ATOM 1899 O O . ARG A 1 244 ? 15.561 -12.560 62.304 1.00 13.43 269 ARG A O 1
ATOM 1907 N N . PRO A 1 245 ? 15.113 -10.375 62.528 1.00 13.08 270 PRO A N 1
ATOM 1908 C CA . PRO A 1 245 ? 13.804 -10.604 61.892 1.00 12.19 270 PRO A CA 1
ATOM 1909 C C . PRO A 1 245 ? 13.968 -11.076 60.436 1.00 13.58 270 PRO A C 1
ATOM 1910 O O . PRO A 1 245 ? 13.328 -12.043 60.014 1.00 13.21 270 PRO A O 1
ATOM 1914 N N . LEU A 1 246 ? 14.828 -10.399 59.670 1.00 11.33 271 LEU A N 1
ATOM 1915 C CA . LEU A 1 246 ? 15.031 -10.795 58.272 1.00 11.88 271 LEU A CA 1
ATOM 1916 C C . LEU A 1 246 ? 15.585 -12.204 58.189 1.00 11.39 271 LEU A C 1
ATOM 1917 O O . LEU A 1 246 ? 15.229 -12.980 57.304 1.00 11.58 271 LEU A O 1
ATOM 1922 N N . TRP A 1 247 ? 16.465 -12.550 59.120 1.00 12.79 272 TRP A N 1
ATOM 1923 C CA . TRP A 1 247 ? 17.023 -13.898 59.133 1.00 12.24 272 TRP A CA 1
ATOM 1924 C C . TRP A 1 247 ? 15.884 -14.904 59.281 1.00 14.56 272 TRP A C 1
ATOM 1925 O O . TRP A 1 247 ? 15.856 -15.906 58.572 1.00 13.20 272 TRP A O 1
ATOM 1936 N N . ALA A 1 248 ? 14.948 -14.635 60.198 1.00 14.14 273 ALA A N 1
ATOM 1937 C CA . ALA A 1 248 ? 13.826 -15.565 60.417 1.00 16.74 273 ALA A CA 1
ATOM 1938 C C . ALA A 1 248 ? 12.892 -15.621 59.209 1.00 16.96 273 ALA A C 1
ATOM 1939 O O . ALA A 1 248 ? 12.371 -16.684 58.870 1.00 17.19 273 ALA A O 1
ATOM 1941 N N . TRP A 1 249 ? 12.675 -14.482 58.557 1.00 14.78 274 TRP A N 1
ATOM 1942 C CA . TRP A 1 249 ? 11.802 -14.450 57.389 1.00 14.61 274 TRP A CA 1
ATOM 1943 C C . TRP A 1 249 ? 12.449 -15.242 56.253 1.00 13.61 274 TRP A C 1
ATOM 1944 O O . TRP A 1 249 ? 11.751 -15.932 55.505 1.00 14.71 274 TRP A O 1
ATOM 1955 N N . LEU A 1 250 ? 13.776 -15.155 56.118 1.00 14.52 275 LEU A N 1
ATOM 1956 C CA . LEU A 1 250 ? 14.473 -15.886 55.060 1.00 14.59 275 LEU A CA 1
ATOM 1957 C C . LEU A 1 250 ? 14.389 -17.393 55.295 1.00 18.70 275 LEU A C 1
ATOM 1958 O O . LEU A 1 250 ? 14.466 -18.192 54.347 1.00 17.57 275 LEU A O 1
ATOM 1963 N N . GLN A 1 251 ? 14.227 -17.781 56.557 1.00 18.55 276 GLN A N 1
ATOM 1964 C CA . GLN A 1 251 ? 14.114 -19.196 56.886 1.00 21.92 276 GLN A CA 1
ATOM 1965 C C . GLN A 1 251 ? 12.744 -19.701 56.442 1.00 20.99 276 GLN A C 1
ATOM 1966 O O . GLN A 1 251 ? 12.605 -20.844 56.033 1.00 24.61 276 GLN A O 1
ATOM 1972 N N . LYS A 1 252 ? 11.740 -18.836 56.527 1.00 22.48 277 LYS A N 1
ATOM 1973 C CA . LYS A 1 252 ? 10.364 -19.181 56.160 1.00 23.32 277 LYS A CA 1
ATOM 1974 C C . LYS A 1 252 ? 10.062 -19.106 54.656 1.00 23.76 277 LYS A C 1
ATOM 1975 O O . LYS A 1 252 ? 9.185 -19.814 54.152 1.00 24.09 277 LYS A O 1
ATOM 1981 N N . PHE A 1 253 ? 10.779 -18.246 53.941 1.00 21.13 278 PHE A N 1
ATOM 1982 C CA . PHE A 1 253 ? 10.546 -18.057 52.511 1.00 19.46 278 PHE A CA 1
ATOM 1983 C C . PHE A 1 253 ? 10.686 -19.304 51.631 1.00 17.64 278 PHE A C 1
ATOM 1984 O O . PHE A 1 253 ? 11.736 -19.943 51.570 1.00 19.51 278 PHE A O 1
ATOM 1992 N N . ARG A 1 254 ? 9.617 -19.630 50.916 1.00 18.48 279 ARG A N 1
ATOM 1993 C CA . ARG A 1 254 ? 9.638 -20.829 50.088 1.00 18.40 279 ARG A CA 1
ATOM 1994 C C . ARG A 1 254 ? 10.070 -20.595 48.653 1.00 17.02 279 ARG A C 1
ATOM 1995 O O . ARG A 1 254 ? 10.259 -21.543 47.891 1.00 16.46 279 ARG A O 1
ATOM 2003 N N . GLY A 1 255 ? 10.272 -19.332 48.281 1.00 14.73 280 GLY A N 1
ATOM 2004 C CA . GLY A 1 255 ? 10.695 -19.044 46.925 1.00 12.36 280 GLY A CA 1
ATOM 2005 C C . GLY A 1 255 ? 12.199 -19.013 46.763 1.00 13.30 280 GLY A C 1
ATOM 2006 O O . GLY A 1 255 ? 12.939 -19.547 47.596 1.00 13.47 280 GLY A O 1
ATOM 2007 N N . SER A 1 256 ? 12.665 -18.365 45.697 1.00 10.66 281 SER A N 1
ATOM 2008 C CA . SER A 1 256 ? 14.088 -18.276 45.401 1.00 11.54 281 SER A CA 1
ATOM 2009 C C . SER A 1 256 ? 14.635 -16.922 45.803 1.00 13.77 281 SER A C 1
ATOM 2010 O O . SER A 1 256 ? 14.068 -15.905 45.465 1.00 12.21 281 SER A O 1
ATOM 2013 N N . SER A 1 257 ? 15.739 -16.914 46.527 1.00 15.65 282 SER A N 1
ATOM 2014 C CA . SER A 1 257 ? 16.326 -15.655 46.963 1.00 16.01 282 SER A CA 1
ATOM 2015 C C . SER A 1 257 ? 17.800 -15.701 46.721 1.00 16.48 282 SER A C 1
ATOM 2016 O O . SER A 1 257 ? 18.418 -16.765 46.692 1.00 17.36 282 SER A O 1
ATOM 2019 N N . SER A 1 258 ? 18.362 -14.519 46.535 1.00 16.10 283 SER A N 1
ATOM 2020 C CA . SER A 1 258 ? 19.780 -14.372 46.307 1.00 15.07 283 SER A CA 1
ATOM 2021 C C . SER A 1 258 ? 20.468 -14.481 47.659 1.00 13.17 283 SER A C 1
ATOM 2022 O O . SER A 1 258 ? 19.822 -14.571 48.700 1.00 15.29 283 SER A O 1
ATOM 2025 N N . GLU A 1 259 ? 21.797 -14.469 47.648 1.00 14.50 284 GLU A N 1
ATOM 2026 C CA . GLU A 1 259 ? 22.516 -14.432 48.905 1.00 13.01 284 GLU A CA 1
ATOM 2027 C C . GLU A 1 259 ? 22.232 -13.042 49.521 1.00 13.40 284 GLU A C 1
ATOM 2028 O O . GLU A 1 259 ? 21.849 -12.085 48.815 1.00 12.91 284 GLU A O 1
ATOM 2034 N N . VAL A 1 260 ? 22.387 -12.941 50.834 1.00 10.35 285 VAL A N 1
ATOM 2035 C CA . VAL A 1 260 ? 22.170 -11.678 51.559 1.00 9.47 285 VAL A CA 1
ATOM 2036 C C . VAL A 1 260 ? 23.459 -11.502 52.358 1.00 11.95 285 VAL A C 1
ATOM 2037 O O . VAL A 1 260 ? 23.526 -11.790 53.549 1.00 12.66 285 VAL A O 1
ATOM 2041 N N . PRO A 1 261 ? 24.521 -11.025 51.699 1.00 14.41 286 PRO A N 1
ATOM 2042 C CA . PRO A 1 261 ? 25.811 -10.841 52.361 1.00 11.33 286 PRO A CA 1
ATOM 2043 C C . PRO A 1 261 ? 25.948 -9.799 53.434 1.00 13.11 286 PRO A C 1
ATOM 2044 O O . PRO A 1 261 ? 25.627 -8.634 53.230 1.00 13.33 286 PRO A O 1
ATOM 2048 N N . CYS A 1 262 ? 26.485 -10.234 54.570 1.00 11.55 287 CYS A N 1
ATOM 2049 C CA . CYS A 1 262 ? 26.719 -9.337 55.698 1.00 10.57 287 CYS A CA 1
ATOM 2050 C C . CYS A 1 262 ? 27.939 -8.473 55.441 1.00 11.53 287 CYS A C 1
ATOM 2051 O O . CYS A 1 262 ? 28.979 -8.979 55.003 1.00 14.14 287 CYS A O 1
ATOM 2054 N N . SER A 1 263 ? 27.830 -7.177 55.706 1.00 10.26 288 SER A N 1
ATOM 2055 C CA . SER A 1 263 ? 28.982 -6.277 55.561 1.00 9.62 288 SER A CA 1
ATOM 2056 C C . SER A 1 263 ? 29.647 -6.046 56.900 1.00 10.75 288 SER A C 1
ATOM 2057 O O . SER A 1 263 ? 30.851 -5.815 56.966 1.00 12.81 288 SER A O 1
ATOM 2060 N N . LEU A 1 264 ? 28.854 -6.126 57.970 1.00 12.08 289 LEU A N 1
ATOM 2061 C CA . LEU A 1 264 ? 29.325 -5.953 59.342 1.00 13.71 289 LEU A CA 1
ATOM 2062 C C . LEU A 1 264 ? 28.530 -6.966 60.171 1.00 14.81 289 LEU A C 1
ATOM 2063 O O . LEU A 1 264 ? 27.453 -7.396 59.755 1.00 12.16 289 LEU A O 1
ATOM 2068 N N . PRO A 1 265 ? 29.090 -7.435 61.293 1.00 14.28 290 PRO A N 1
ATOM 2069 C CA . PRO A 1 265 ? 30.408 -7.120 61.865 1.00 15.41 290 PRO A CA 1
ATOM 2070 C C . PRO A 1 265 ? 31.487 -7.845 61.046 1.00 14.70 290 PRO A C 1
ATOM 2071 O O . PRO A 1 265 ? 31.173 -8.743 60.266 1.00 14.51 290 PRO A O 1
ATOM 2075 N N . GLN A 1 266 ? 32.760 -7.494 61.250 1.00 17.61 291 GLN A N 1
ATOM 2076 C CA . GLN A 1 266 ? 33.849 -8.137 60.491 1.00 18.16 291 GLN A CA 1
ATOM 2077 C C . GLN A 1 266 ? 33.774 -9.652 60.592 1.00 16.56 291 GLN A C 1
ATOM 2078 O O . GLN A 1 266 ? 34.035 -10.380 59.620 1.00 17.53 291 GLN A O 1
ATOM 2084 N N . ARG A 1 267 ? 33.431 -10.126 61.787 1.00 17.37 292 ARG A N 1
ATOM 2085 C CA . ARG A 1 267 ? 33.314 -11.545 62.057 1.00 18.84 292 ARG A CA 1
ATOM 2086 C C . ARG A 1 267 ? 32.433 -12.253 61.033 1.00 18.60 292 ARG A C 1
ATOM 2087 O O . ARG A 1 267 ? 32.692 -13.398 60.665 1.00 19.32 292 ARG A O 1
ATOM 2095 N N . LEU A 1 268 ? 31.405 -11.552 60.551 1.00 17.22 293 LEU A N 1
ATOM 2096 C CA . LEU A 1 268 ? 30.474 -12.125 59.583 1.00 15.62 293 LEU A CA 1
ATOM 2097 C C . LEU A 1 268 ? 30.569 -11.527 58.186 1.00 13.85 293 LEU A C 1
ATOM 2098 O O . LEU A 1 268 ? 29.770 -11.876 57.311 1.00 15.41 293 LEU A O 1
ATOM 2103 N N . ALA A 1 269 ? 31.540 -10.650 57.965 1.00 14.62 294 ALA A N 1
ATOM 2104 C CA . ALA A 1 269 ? 31.693 -10.025 56.652 1.00 13.88 294 ALA A CA 1
ATOM 2105 C C . ALA A 1 269 ? 31.822 -11.035 55.520 1.00 16.54 294 ALA A C 1
ATOM 2106 O O . ALA A 1 269 ? 32.639 -11.966 55.596 1.00 19.98 294 ALA A O 1
ATOM 2108 N N . GLY A 1 270 ? 30.998 -10.867 54.488 1.00 15.80 295 GLY A N 1
ATOM 2109 C CA . GLY A 1 270 ? 31.038 -11.750 53.338 1.00 18.38 295 GLY A CA 1
ATOM 2110 C C . GLY A 1 270 ? 30.148 -12.969 53.460 1.00 21.11 295 GLY A C 1
ATOM 2111 O O . GLY A 1 270 ? 29.848 -13.632 52.458 1.00 22.57 295 GLY A O 1
ATOM 2112 N N . ARG A 1 271 ? 29.713 -13.271 54.681 1.00 20.72 296 ARG A N 1
ATOM 2113 C CA . ARG A 1 271 ? 28.859 -14.436 54.885 1.00 19.28 296 ARG A CA 1
ATOM 2114 C C . ARG A 1 271 ? 27.395 -14.155 54.553 1.00 18.24 296 ARG A C 1
ATOM 2115 O O . ARG A 1 271 ? 26.891 -13.055 54.780 1.00 18.09 296 ARG A O 1
ATOM 2123 N N . ASP A 1 272 ? 26.724 -15.152 53.986 1.00 17.14 297 ASP A N 1
ATOM 2124 C CA . ASP A 1 272 ? 25.322 -15.033 53.602 1.00 16.77 297 ASP A CA 1
ATOM 2125 C C . ASP A 1 272 ? 24.434 -15.191 54.838 1.00 17.60 297 ASP A C 1
ATOM 2126 O O . ASP A 1 272 ? 24.519 -16.199 55.550 1.00 15.52 297 ASP A O 1
ATOM 2131 N N . LEU A 1 273 ? 23.591 -14.193 55.101 1.00 14.77 298 LEU A N 1
ATOM 2132 C CA . LEU A 1 273 ? 22.706 -14.231 56.258 1.00 15.39 298 LEU A CA 1
ATOM 2133 C C . LEU A 1 273 ? 21.859 -15.487 56.253 1.00 16.93 298 LEU A C 1
ATOM 2134 O O . LEU A 1 273 ? 21.574 -16.064 57.305 1.00 16.75 298 LEU A O 1
ATOM 2139 N N . LYS A 1 274 ? 21.456 -15.916 55.065 1.00 17.95 299 LYS A N 1
ATOM 2140 C CA . LYS A 1 274 ? 20.619 -17.109 54.938 1.00 21.58 299 LYS A CA 1
ATOM 2141 C C . LYS A 1 274 ? 21.263 -18.364 55.499 1.00 23.80 299 LYS A C 1
ATOM 2142 O O . LYS A 1 274 ? 20.569 -19.218 56.063 1.00 28.85 299 LYS A O 1
ATOM 2148 N N . ARG A 1 275 ? 22.576 -18.479 55.334 1.00 22.32 300 ARG A N 1
ATOM 2149 C CA . ARG A 1 275 ? 23.321 -19.652 55.789 1.00 22.85 300 ARG A CA 1
ATOM 2150 C C . ARG A 1 275 ? 23.753 -19.590 57.261 1.00 23.78 300 ARG A C 1
ATOM 2151 O O . ARG A 1 275 ? 24.324 -20.558 57.781 1.00 25.29 300 ARG A O 1
ATOM 2159 N N . LEU A 1 276 ? 23.489 -18.475 57.943 1.00 20.25 301 LEU A N 1
ATOM 2160 C CA . LEU A 1 276 ? 23.875 -18.369 59.350 1.00 19.55 301 LEU A CA 1
ATOM 2161 C C . LEU A 1 276 ? 22.817 -18.968 60.278 1.00 18.45 301 LEU A C 1
ATOM 2162 O O . LEU A 1 276 ? 21.680 -19.227 59.880 1.00 19.66 301 LEU A O 1
ATOM 2167 N N . ALA A 1 277 ? 23.214 -19.191 61.525 1.00 23.76 302 ALA A N 1
ATOM 2168 C CA . ALA A 1 277 ? 22.303 -19.678 62.546 1.00 24.87 302 ALA A CA 1
ATOM 2169 C C . ALA A 1 277 ? 22.008 -18.411 63.337 1.00 25.00 302 ALA A C 1
ATOM 2170 O O . ALA A 1 277 ? 22.869 -17.530 63.428 1.00 24.98 302 ALA A O 1
ATOM 2172 N N . ALA A 1 278 ? 20.808 -18.298 63.895 1.00 22.47 303 ALA A N 1
ATOM 2173 C CA . ALA A 1 278 ? 20.477 -17.108 64.670 1.00 21.71 303 ALA A CA 1
ATOM 2174 C C . ALA A 1 278 ? 21.475 -16.957 65.816 1.00 20.72 303 ALA A C 1
ATOM 2175 O O . ALA A 1 278 ? 21.658 -15.867 66.354 1.00 18.91 303 ALA A O 1
ATOM 2177 N N . ASN A 1 279 ? 22.128 -18.061 66.173 1.00 22.19 304 ASN A N 1
ATOM 2178 C CA . ASN A 1 279 ? 23.121 -18.069 67.248 1.00 23.05 304 ASN A CA 1
ATOM 2179 C C . ASN A 1 279 ? 24.328 -17.208 66.888 1.00 22.24 304 ASN A C 1
ATOM 2180 O O . ASN A 1 279 ? 25.079 -16.756 67.769 1.00 20.88 304 ASN A O 1
ATOM 2185 N N . ASP A 1 280 ? 24.512 -16.989 65.587 1.00 19.40 305 ASP A N 1
ATOM 2186 C CA . ASP A 1 280 ? 25.624 -16.199 65.073 1.00 18.25 305 ASP A CA 1
ATOM 2187 C C . ASP A 1 280 ? 25.403 -14.698 65.156 1.00 17.04 305 ASP A C 1
ATOM 2188 O O . ASP A 1 280 ? 26.333 -13.917 64.966 1.00 19.45 305 ASP A O 1
ATOM 2193 N N . LEU A 1 281 ? 24.172 -14.291 65.434 1.00 16.15 306 LEU A N 1
ATOM 2194 C CA . LEU A 1 281 ? 23.852 -12.873 65.492 1.00 14.74 306 LEU A CA 1
ATOM 2195 C C . LEU A 1 281 ? 23.830 -12.355 66.921 1.00 16.59 306 LEU A C 1
ATOM 2196 O O . LEU A 1 281 ? 23.403 -13.054 67.848 1.00 18.23 306 LEU A O 1
ATOM 2201 N N . GLN A 1 282 ? 24.297 -11.126 67.096 1.00 15.40 307 GLN A N 1
ATOM 2202 C CA . GLN A 1 282 ? 24.296 -10.499 68.415 1.00 19.34 307 GLN A CA 1
ATOM 2203 C C . GLN A 1 282 ? 22.836 -10.391 68.865 1.00 20.44 307 GLN A C 1
ATOM 2204 O O . GLN A 1 282 ? 21.919 -10.294 68.055 1.00 20.67 307 GLN A O 1
ATOM 2210 N N . GLY A 1 283 ? 22.591 -10.416 70.159 1.00 21.08 308 GLY A N 1
ATOM 2211 C CA . GLY A 1 283 ? 21.204 -10.313 70.545 1.00 23.06 308 GLY A CA 1
ATOM 2212 C C . GLY A 1 283 ? 20.810 -8.867 70.721 1.00 24.07 308 GLY A C 1
ATOM 2213 O O . GLY A 1 283 ? 21.661 -7.976 70.863 1.00 26.40 308 GLY A O 1
ATOM 2214 N N . CYS A 1 284 ? 19.507 -8.643 70.706 1.00 24.91 309 CYS A N 1
ATOM 2215 C CA . CYS A 1 284 ? 18.953 -7.315 70.864 1.00 27.04 309 CYS A CA 1
ATOM 2216 C C . CYS A 1 284 ? 18.893 -6.960 72.344 1.00 30.15 309 CYS A C 1
ATOM 2217 O O . CYS A 1 284 ? 18.717 -5.761 72.659 1.00 32.74 309 CYS A O 1
#

B-factor: mean 19.49, std 12.58, range [5.41, 90.72]

GO terms:
  GO:0009986 cell surface (C, IDA)
  GO:0005515 protein binding (F, IPI)
  GO:1905573 ganglioside GM1 binding (F, IDA)
  GO:1905576 ganglioside GT1b binding (F, IDA)
  GO:0045121 membrane raft (C, EXP)
  GO:0005886 plasma membrane (C, EXP)
  GO:0035025 positive regulation of Rho protein signal transduction (P, IMP)
  GO:0009897 external side of plasma membrane (C, IMP)
  GO:0005886 plasma membrane (C, TAS)
  GO:0005783 endoplasmic reticulum (C, IDA)
  GO:0005886 plasma membrane (C, IDA)
  GO:0070062 extracellular exosome (C, HDA)

Nearest PDB structures (foldseek):
  1ozn-assembly1_A  TM=1.004E+00  e=2.530E-51  Homo sapiens
  7r86-assembly2_B  TM=9.978E-01  e=4.687E-44  Mus musculus
  5o0o-assembly1_H  TM=9.920E-01  e=1.906E-43  Mus musculus
  5o0o-assembly1_D  TM=9.925E-01  e=2.548E-43  Mus musculus
  5o0o-assembly1_A  TM=9.911E-01  e=2.548E-43  Mus musculus

Organism: Homo sapiens (NCBI:txid9606)

Radius of gyration: 22.17 Å; Cα contacts (8 Å, |Δi|>4): 826; chains: 1; bounding box: 42×41×71 Å

Sequence (284 aa):
PCPGACVCYNEPKVTTSCPQQGLQAVPVGIPAASQRIFLHGNRISHVPAASFRACRNLTILWLHSNVLARIDAAAFTGLALLEQLDLSDNAQLRSVDPATFHGLGRLHTLHLDRCGLQELGPGLFRGLAALQYLYLQDNALQALPDDTFRDLGNLTHLFLHGNRISSVPERAFRGLHSLDRLLLHQNRVAHVHPHAFRDLGRLMTLYLFANNLSALPTEALAPLRALQYLRLNDNPWVCDCRARPLWAWLQKFRGSSSEVPCSLPQRLAGRDLKRLAANDLQGC

Secondary structure (DSSP, 8-state):
-PPTT-EEE-SSS-EEE--SS--SSPPTT--TT-SEEE-TTS---EE-TTTTTT-TT--EEE--SS---EE-TTTTTT-TT--EEE--S-TT-----TTTTTT-TT--EEE-TTS------TTTTTT-TT--EEE--SS------TTTTTT-TT--EEE--SS---EE-TTTTTT-TT--EEE--SS---EE-TTTTTT-TT--EEE--SS--S---HHHHTT-TT--EEE--SS-EE-SGGGHHHHHHHHH--SEE---BEEESGGGTT-BGGGS-GGGSPP-

Foldseek 3Di:
DAFPQWDFDPPPHTETEREQPQDQDDTPPHDLCHQEYHHANHAHAEQDACNNQSNLNHAYYEHAHYQHQYYPLRSCPNPCNHAEYAHYHNQNNQDYPLSNCPNNQNHAEYHHANNQHAELDDNNPPNNQNYAYYHHAQHAYAEQDACSCQNPQNHAYDAHANYAHAEQDQRRDHNPQNHAEYHHAHYAHAYYDLNSCVRPQNYAYYEHAHYAYQAYHCSNVVNNNNHAEYEQYHYAHAQAQRCLVVLVVLVVDPHYYDFHAHCDDPVRGRPGSVPDDSVPHHHD